Protein AF-A0A556UCN7-F1 (afdb_monomer_lite)

Radius of gyration: 18.29 Å; chains: 1; bounding box: 57×49×46 Å

pLDDT: mean 85.85, std 22.94, range [22.45, 98.81]

Sequence (289 aa):
MKKEFKFLAIFGIVASFAGFSGNINNGHLINIKTETVQAAVTSSITLPKSAGYTKSNILRENEGTISKANRNKLIKGSIAGMKENKFIDTDTSDNRSVDVLHLSHSDQVEISKYTLSLINSARRQMGKRDWTYSDNALKFANRVALEYTNNNKSCWDPDHYVAGIKRAAKASGLSTIGQVYEDESGLPITSEYNGHTRTMKVLKEQIYFNVKQMLFGGFYGSDNQMNDASRYVEWEHAGDLLGLRSKYDAKTKLFGVSFSSLKDDDSKISVHMIGVAKRYIKNYKKFNK

Foldseek 3Di:
DDDDDDDDDDAADDDDFFAAADFADDDDDDPDPQPPPRCRPAQEQDQPVVQLCALVLLLCVLVVNDDPVSVVSLLSRLLCRLQVRDHDDDDPQLQDKAQQQDGDPVLQQVLFVRLQRHLQNVLVVNVFDGAGADPLQQQLQVQLQVLQQVVQHAPRPSDRPFVSNLVSCVQLQFASPTPPWWDKDWQHCYPVQQARMDGSGSVSRSSSNSLSCQQRQVADDDPVCSVPSVRRHDHVSNCQSNVSSHPPGASYWHWGKGWHHHNVGRSGIMITTTTHRPVGRNDPVRSVD

Secondary structure (DSSP, 8-state):
-------------------------------SS---------------GGGT--HHHHHHHHTT---HHHHHHHHHHHHHHHHH-------GGGGSEEESSS--HHHHHHHHHHHHHHHHHHHHHTT-PPPEE-HHHHHHHHHHHHHHHHTT--TTSSS--HHHHHHHHHHTTB-TTSSSSEEEEE----SS-SSSEEEHHHHHHHHHHHHHHHHTT---S-GGGTT-GGG----HHHHHHHT-S-TT--S--EEEEEEE--SS-SS--EEEEEEE-GGGBS-HHHHT-

Structure (mmCIF, N/CA/C/O backbone):
data_AF-A0A556UCN7-F1
#
_entry.id   AF-A0A556UCN7-F1
#
loop_
_atom_site.group_PDB
_atom_site.id
_atom_site.type_symbol
_atom_site.label_atom_id
_atom_site.label_alt_id
_atom_site.label_comp_id
_atom_site.label_asym_id
_atom_site.label_entity_id
_atom_site.label_seq_id
_atom_site.pdbx_PDB_ins_code
_atom_site.Cartn_x
_atom_site.Cartn_y
_atom_site.Cartn_z
_atom_site.occupancy
_atom_site.B_iso_or_equiv
_atom_site.auth_seq_id
_atom_site.auth_comp_id
_atom_site.auth_asym_id
_atom_site.auth_atom_id
_atom_site.pdbx_PDB_model_num
ATOM 1 N N . MET A 1 1 ? -32.953 19.079 2.406 1.00 31.16 1 MET A N 1
ATOM 2 C CA . MET A 1 1 ? -32.235 17.867 1.939 1.00 31.16 1 MET A CA 1
ATOM 3 C C . MET A 1 1 ? -30.744 18.070 2.163 1.00 31.16 1 MET A C 1
ATOM 5 O O . MET A 1 1 ? -30.262 19.138 1.807 1.00 31.16 1 MET A O 1
ATOM 9 N N . LYS A 1 2 ? -30.019 17.105 2.743 1.00 25.94 2 LYS A N 1
ATOM 10 C CA . LYS A 1 2 ? -28.544 17.137 2.775 1.00 25.94 2 LYS A CA 1
ATOM 11 C C . LYS A 1 2 ? -28.006 16.441 1.522 1.00 25.94 2 LYS A C 1
ATOM 13 O O . LYS A 1 2 ? -28.494 15.367 1.186 1.00 25.94 2 LYS A O 1
ATOM 18 N N . LYS A 1 3 ? -27.034 17.050 0.840 1.00 24.47 3 LYS A N 1
ATOM 19 C CA . LYS A 1 3 ? -26.199 16.367 -0.157 1.00 24.47 3 LYS A CA 1
ATOM 20 C C . LYS A 1 3 ? -24.894 15.981 0.532 1.00 24.47 3 LYS A C 1
ATOM 22 O O . LYS A 1 3 ? -24.152 16.867 0.946 1.00 24.47 3 LYS A O 1
ATOM 27 N N . GLU A 1 4 ? -24.645 14.685 0.664 1.00 27.38 4 GLU A N 1
ATOM 28 C CA . GLU A 1 4 ? -23.363 14.158 1.134 1.00 27.38 4 GLU A CA 1
ATOM 29 C C . GLU A 1 4 ? -22.309 14.399 0.041 1.00 27.38 4 GLU A C 1
ATOM 31 O O . GLU A 1 4 ? -22.349 13.770 -1.017 1.00 27.38 4 GLU A O 1
ATOM 36 N N . PHE A 1 5 ? -21.388 15.338 0.265 1.00 23.41 5 PHE A N 1
ATOM 37 C CA . PHE A 1 5 ? -20.260 15.572 -0.637 1.00 23.41 5 PHE A CA 1
ATOM 38 C C . PHE A 1 5 ? -19.103 14.638 -0.271 1.00 23.41 5 PHE A C 1
ATOM 40 O O . PHE A 1 5 ? -18.346 14.915 0.659 1.00 23.41 5 PHE A O 1
ATOM 47 N N . LYS A 1 6 ? -18.928 13.558 -1.040 1.00 27.41 6 LYS A N 1
ATOM 48 C CA . LYS A 1 6 ? -17.642 12.852 -1.097 1.00 27.41 6 LYS A CA 1
ATOM 49 C C . LYS A 1 6 ? -16.617 13.757 -1.796 1.00 27.41 6 LYS A C 1
ATOM 51 O O . LYS A 1 6 ? -16.756 14.007 -2.990 1.00 27.41 6 LYS A O 1
ATOM 56 N N . PHE A 1 7 ? -15.604 14.228 -1.072 1.00 29.36 7 PHE A N 1
ATOM 57 C CA . PHE A 1 7 ? -14.373 14.772 -1.664 1.00 29.36 7 PHE A CA 1
ATOM 58 C C . PHE A 1 7 ? -13.394 13.602 -1.859 1.00 29.36 7 PHE A C 1
ATOM 60 O O . PHE A 1 7 ? -13.210 12.819 -0.933 1.00 29.36 7 PHE A O 1
ATOM 67 N N . LEU A 1 8 ? -12.921 13.302 -3.073 1.00 29.16 8 LEU A N 1
ATOM 68 C CA . LEU A 1 8 ? -11.896 14.025 -3.851 1.00 29.16 8 LEU A CA 1
ATOM 69 C C . LEU A 1 8 ? -10.557 14.152 -3.106 1.00 29.16 8 LEU A C 1
ATOM 71 O O . LEU A 1 8 ? -10.347 15.096 -2.347 1.00 29.16 8 LEU A O 1
ATOM 75 N N . ALA A 1 9 ? -9.635 13.237 -3.411 1.00 28.53 9 ALA A N 1
ATOM 76 C CA . ALA A 1 9 ? -8.207 13.412 -3.172 1.00 28.53 9 ALA A CA 1
ATOM 77 C C . ALA A 1 9 ? -7.580 14.233 -4.317 1.00 28.53 9 ALA A C 1
ATOM 79 O O . ALA A 1 9 ? -7.942 14.054 -5.479 1.00 28.53 9 ALA A O 1
ATOM 80 N N . ILE A 1 10 ? -6.645 15.136 -4.001 1.00 25.27 10 ILE A N 1
ATOM 81 C CA . ILE A 1 10 ? -5.937 15.984 -4.977 1.00 25.27 10 ILE A CA 1
ATOM 82 C C . ILE A 1 10 ? -4.426 15.985 -4.655 1.00 25.27 10 ILE A C 1
ATOM 84 O O . ILE A 1 10 ? -4.026 15.930 -3.494 1.00 25.27 10 ILE A O 1
ATOM 88 N N . PHE A 1 11 ? -3.607 15.993 -5.711 1.00 34.81 11 PHE A N 1
ATOM 89 C CA . PHE A 1 11 ? -2.142 15.840 -5.764 1.00 34.81 11 PHE A CA 1
ATOM 90 C C . PHE A 1 11 ? -1.312 16.845 -4.920 1.00 34.81 11 PHE A C 1
ATOM 92 O O . PHE A 1 11 ? -1.715 18.001 -4.798 1.00 34.81 11 PHE A O 1
ATOM 99 N N . GLY A 1 12 ? -0.070 16.479 -4.519 1.00 23.62 12 GLY A N 1
ATOM 100 C CA . GLY A 1 12 ? 1.029 17.475 -4.487 1.00 23.62 12 GLY A CA 1
ATOM 101 C C . GLY A 1 12 ? 2.324 17.288 -3.639 1.00 23.62 12 GLY A C 1
ATOM 102 O O . GLY A 1 12 ? 2.413 17.884 -2.575 1.00 23.62 12 GLY A O 1
ATOM 103 N N . ILE A 1 13 ? 3.368 16.655 -4.215 1.00 26.98 13 ILE A N 1
ATOM 104 C CA . ILE A 1 13 ? 4.778 17.159 -4.347 1.00 26.98 13 ILE A CA 1
ATOM 105 C C . ILE A 1 13 ? 5.793 17.194 -3.127 1.00 26.98 13 ILE A C 1
ATOM 107 O O . ILE A 1 13 ? 5.469 17.675 -2.048 1.00 26.98 13 ILE A O 1
ATOM 111 N N . VAL A 1 14 ? 7.079 16.818 -3.396 1.00 22.78 14 VAL A N 1
ATOM 112 C CA . VAL A 1 14 ? 8.400 16.884 -2.640 1.00 22.78 14 VAL A CA 1
ATOM 113 C C . VAL A 1 14 ? 8.913 15.609 -1.872 1.00 22.78 14 VAL A C 1
ATOM 115 O O . VAL A 1 14 ? 8.116 14.761 -1.488 1.00 22.78 14 VAL A O 1
ATOM 118 N N . ALA A 1 15 ? 10.252 15.452 -1.716 1.00 25.92 15 ALA A N 1
ATOM 119 C CA . ALA A 1 15 ? 11.057 14.358 -1.079 1.00 25.92 15 ALA A CA 1
ATOM 120 C C . ALA A 1 15 ? 11.604 14.728 0.349 1.00 25.92 15 ALA A C 1
ATOM 122 O O . ALA A 1 15 ? 11.116 15.719 0.892 1.00 25.92 15 ALA A O 1
ATOM 123 N N . SER A 1 16 ? 12.569 14.088 1.057 1.00 22.45 16 SER A N 1
ATOM 124 C CA . SER A 1 16 ? 13.531 12.939 0.914 1.00 22.45 16 SER A CA 1
ATOM 125 C C . SER A 1 16 ? 13.973 12.435 2.341 1.00 22.45 16 SER A C 1
ATOM 127 O O . SER A 1 16 ? 13.683 13.166 3.293 1.00 22.45 16 SER A O 1
ATOM 129 N N . PHE A 1 17 ? 14.682 11.332 2.714 1.00 24.98 17 PHE A N 1
ATOM 130 C CA . PHE A 1 17 ? 15.351 10.081 2.202 1.00 24.98 17 PHE A CA 1
ATOM 131 C C . PHE A 1 17 ? 15.374 9.045 3.402 1.00 24.98 17 PHE A C 1
ATOM 133 O O . PHE A 1 17 ? 15.057 9.466 4.514 1.00 24.98 17 PHE A O 1
ATOM 140 N N . ALA A 1 18 ? 15.784 7.748 3.445 1.00 28.00 18 ALA A N 1
ATOM 141 C CA . ALA A 1 18 ? 16.209 6.610 2.570 1.00 28.00 18 ALA A CA 1
ATOM 142 C C . ALA A 1 18 ? 16.175 5.241 3.438 1.00 28.00 18 ALA A C 1
ATOM 144 O O . ALA A 1 18 ? 15.702 5.348 4.556 1.00 28.00 18 ALA A O 1
ATOM 145 N N . GLY A 1 19 ? 16.567 3.977 3.076 1.00 30.44 19 GLY A N 1
ATOM 146 C CA . GLY A 1 19 ? 16.193 2.662 3.760 1.00 30.44 19 GLY A CA 1
ATOM 147 C C . GLY A 1 19 ? 17.170 1.601 4.434 1.00 30.44 19 GLY A C 1
ATOM 148 O O . GLY A 1 19 ? 18.305 1.383 4.020 1.00 30.44 19 GLY A O 1
ATOM 149 N N . PHE A 1 20 ? 16.658 0.904 5.481 1.00 30.66 20 PHE A N 1
ATOM 150 C CA . PHE A 1 20 ? 17.270 0.212 6.683 1.00 30.66 20 PHE A CA 1
ATOM 151 C C . PHE A 1 20 ? 17.989 -1.160 6.384 1.00 30.66 20 PHE A C 1
ATOM 153 O O . PHE A 1 20 ? 17.616 -1.794 5.399 1.00 30.66 20 PHE A O 1
ATOM 160 N N . SER A 1 21 ? 18.961 -1.676 7.198 1.00 33.66 21 SER A N 1
ATOM 161 C CA . SER A 1 21 ? 19.521 -3.071 7.045 1.00 33.66 21 SER A CA 1
ATOM 162 C C . SER A 1 21 ? 20.225 -3.769 8.269 1.00 33.66 21 SER A C 1
ATOM 164 O O . SER A 1 21 ? 20.624 -3.108 9.225 1.00 33.66 21 SER A O 1
ATOM 166 N N . GLY A 1 22 ? 20.354 -5.123 8.252 1.00 40.84 22 GLY A N 1
ATOM 167 C CA . GLY A 1 22 ? 20.683 -6.070 9.372 1.00 40.84 22 GLY A CA 1
ATOM 168 C C . GLY A 1 22 ? 20.268 -7.565 9.122 1.00 40.84 22 GLY A C 1
ATOM 169 O O . GLY A 1 22 ? 20.350 -7.981 7.975 1.00 40.84 22 GLY A O 1
ATOM 170 N N . ASN A 1 23 ? 19.872 -8.416 10.108 1.00 28.77 23 ASN A N 1
ATOM 171 C CA . ASN A 1 23 ? 19.451 -9.858 9.912 1.00 28.77 23 ASN A CA 1
ATOM 172 C C . ASN A 1 23 ? 18.699 -10.490 11.150 1.00 28.77 23 ASN A C 1
ATOM 174 O O . ASN A 1 23 ? 18.521 -9.746 12.108 1.00 28.77 23 ASN A O 1
ATOM 178 N N . ILE A 1 24 ? 18.171 -11.744 11.302 1.00 30.80 24 ILE A N 1
ATOM 179 C CA . ILE A 1 24 ? 18.234 -13.117 10.674 1.00 30.80 24 ILE A CA 1
ATOM 180 C C . ILE A 1 24 ? 16.849 -13.891 10.771 1.00 30.80 24 ILE A C 1
ATOM 182 O O . ILE A 1 24 ? 15.895 -13.306 11.279 1.00 30.80 24 ILE A O 1
ATOM 186 N N . ASN A 1 25 ? 16.693 -15.178 10.334 1.00 36.16 25 ASN A N 1
ATOM 187 C CA . ASN A 1 25 ? 15.461 -16.036 10.446 1.00 36.16 25 ASN A CA 1
ATOM 188 C C . ASN A 1 25 ? 15.669 -17.584 10.189 1.00 36.16 25 ASN A C 1
ATOM 190 O O . ASN A 1 25 ? 16.798 -18.035 9.979 1.00 36.16 25 ASN A O 1
ATOM 194 N N . ASN A 1 26 ? 14.588 -18.400 10.170 1.00 37.47 26 ASN A N 1
ATOM 195 C CA . ASN A 1 26 ? 14.453 -19.769 9.578 1.00 37.47 26 ASN A CA 1
ATOM 196 C C . ASN A 1 26 ? 12.947 -20.124 9.314 1.00 37.47 26 ASN A C 1
ATOM 198 O O . ASN A 1 26 ? 12.125 -19.216 9.405 1.00 37.47 26 ASN A O 1
ATOM 202 N N . GLY A 1 27 ? 12.420 -21.325 8.978 1.00 35.75 27 GLY A N 1
ATOM 203 C CA . GLY A 1 27 ? 12.865 -22.729 8.739 1.00 35.75 27 GLY A CA 1
ATOM 204 C C . GLY A 1 27 ? 11.654 -23.694 8.959 1.00 35.75 27 GLY A C 1
ATOM 205 O O . GLY A 1 27 ? 10.692 -23.272 9.596 1.00 35.75 27 GLY A O 1
ATOM 206 N N . HIS A 1 28 ? 11.524 -24.958 8.506 1.00 42.22 28 HIS A N 1
ATOM 207 C CA . HIS A 1 28 ? 12.250 -25.823 7.552 1.00 42.22 28 HIS A CA 1
ATOM 208 C C . HIS A 1 28 ? 11.220 -26.756 6.840 1.00 42.22 28 HIS A C 1
ATOM 210 O O . HIS A 1 28 ? 10.836 -27.783 7.396 1.00 42.22 28 HIS A O 1
ATOM 216 N N . LEU A 1 29 ? 10.698 -26.393 5.653 1.00 28.08 29 LEU A N 1
ATOM 217 C CA . LEU A 1 29 ? 9.650 -27.149 4.924 1.00 28.08 29 LEU A CA 1
ATOM 218 C C . LEU A 1 29 ? 9.660 -26.897 3.398 1.00 28.08 29 LEU A C 1
ATOM 220 O O . LEU A 1 29 ? 10.070 -25.829 2.963 1.00 28.08 29 LEU A O 1
ATOM 224 N N . ILE A 1 30 ? 9.137 -27.879 2.638 1.00 24.95 30 ILE A N 1
ATOM 225 C CA . ILE A 1 30 ? 8.693 -27.895 1.216 1.00 24.95 30 ILE A CA 1
ATOM 226 C C . ILE A 1 30 ? 9.270 -26.795 0.300 1.00 24.95 30 ILE A C 1
ATOM 228 O O . ILE A 1 30 ? 8.858 -25.640 0.374 1.00 24.95 30 ILE A O 1
ATOM 232 N N . ASN A 1 31 ? 10.092 -27.193 -0.680 1.00 33.44 31 ASN A N 1
ATOM 233 C CA . ASN A 1 31 ? 10.814 -26.301 -1.602 1.00 33.44 31 ASN A CA 1
ATOM 234 C C . ASN A 1 31 ? 9.948 -25.659 -2.717 1.00 33.44 31 ASN A C 1
ATOM 236 O O . ASN A 1 31 ? 10.240 -25.740 -3.909 1.00 33.44 31 ASN A O 1
ATOM 240 N N . ILE A 1 32 ? 8.876 -24.977 -2.316 1.00 32.50 32 ILE A N 1
ATOM 241 C CA . ILE A 1 32 ? 8.461 -23.739 -2.981 1.00 32.50 32 ILE A CA 1
ATOM 242 C C . ILE A 1 32 ? 9.614 -22.743 -2.764 1.00 32.50 32 ILE A C 1
ATOM 244 O O . ILE A 1 32 ? 10.163 -22.703 -1.664 1.00 32.50 32 ILE A O 1
ATOM 248 N N . LYS A 1 33 ? 9.933 -21.864 -3.728 1.00 32.91 33 LYS A N 1
ATOM 249 C CA . LYS A 1 33 ? 10.810 -20.693 -3.481 1.00 32.91 33 LYS A CA 1
ATOM 250 C C . LYS A 1 33 ? 10.134 -19.615 -2.605 1.00 32.91 33 LYS A C 1
ATOM 252 O O . LYS A 1 33 ? 10.172 -18.422 -2.890 1.00 32.91 33 LYS A O 1
ATOM 257 N N . THR A 1 34 ? 9.504 -20.035 -1.511 1.00 37.88 34 THR A N 1
ATOM 258 C CA . THR A 1 34 ? 9.217 -19.194 -0.350 1.00 37.88 34 THR A CA 1
ATOM 259 C C . THR A 1 34 ? 10.511 -19.002 0.423 1.00 37.88 34 THR A C 1
ATOM 261 O O . THR A 1 34 ? 10.751 -19.651 1.437 1.00 37.88 34 THR A O 1
ATOM 264 N N . GLU A 1 35 ? 11.344 -18.092 -0.072 1.00 32.38 35 GLU A N 1
ATOM 265 C CA . GLU A 1 35 ? 12.426 -17.516 0.716 1.00 32.38 35 GLU A CA 1
ATOM 266 C C . GLU A 1 35 ? 11.813 -16.876 1.969 1.00 32.38 35 GLU A C 1
ATOM 268 O O . GLU A 1 35 ? 11.178 -15.819 1.904 1.00 32.38 35 GLU A O 1
ATOM 273 N N . THR A 1 36 ? 11.990 -17.516 3.126 1.00 32.84 36 THR A N 1
ATOM 274 C CA . THR A 1 36 ? 11.879 -16.842 4.421 1.00 32.84 36 THR A CA 1
ATOM 275 C C . THR A 1 36 ? 12.973 -15.788 4.456 1.00 32.84 36 THR A C 1
ATOM 277 O O . THR A 1 36 ? 14.108 -16.110 4.793 1.00 32.84 36 THR A O 1
ATOM 280 N N . VAL A 1 37 ? 12.640 -14.565 4.025 1.00 36.56 37 VAL A N 1
ATOM 281 C CA . VAL A 1 37 ? 13.604 -13.483 3.782 1.00 36.56 37 VAL A CA 1
ATOM 282 C C . VAL A 1 37 ? 14.513 -13.327 4.998 1.00 36.56 37 VAL A C 1
ATOM 284 O O . VAL A 1 37 ? 14.066 -12.943 6.080 1.00 36.56 37 VAL A O 1
ATOM 287 N N . GLN A 1 38 ? 15.780 -13.687 4.801 1.00 31.69 38 GLN A N 1
ATOM 288 C CA . GLN A 1 38 ? 16.836 -13.675 5.804 1.00 31.69 38 GLN A CA 1
ATOM 289 C C . GLN A 1 38 ? 17.143 -12.192 6.076 1.00 31.69 38 GLN A C 1
ATOM 291 O O . GLN A 1 38 ? 17.642 -11.483 5.204 1.00 31.69 38 GLN A O 1
ATOM 296 N N . ALA A 1 39 ? 16.646 -11.685 7.205 1.00 34.44 39 ALA A N 1
ATOM 297 C CA . ALA A 1 39 ? 15.959 -10.391 7.224 1.00 34.44 39 ALA A CA 1
ATOM 298 C C . ALA A 1 39 ? 16.867 -9.143 7.246 1.00 34.44 39 ALA A C 1
ATOM 300 O O . ALA A 1 39 ? 16.961 -8.499 8.288 1.00 34.44 39 ALA A O 1
ATOM 301 N N . ALA A 1 40 ? 17.476 -8.795 6.101 1.00 36.84 40 ALA A N 1
ATOM 302 C CA . ALA A 1 40 ? 18.119 -7.504 5.795 1.00 36.84 40 ALA A CA 1
ATOM 303 C C . ALA A 1 40 ? 17.305 -6.341 6.387 1.00 36.84 40 ALA A C 1
ATOM 305 O O . ALA A 1 40 ? 16.287 -5.990 5.798 1.00 36.84 40 ALA A O 1
ATOM 306 N N . VAL A 1 41 ? 17.670 -5.879 7.601 1.00 47.16 41 VAL A N 1
ATOM 307 C CA . VAL A 1 41 ? 16.716 -5.334 8.590 1.00 47.16 41 VAL A CA 1
ATOM 308 C C . VAL A 1 41 ? 15.828 -4.295 7.954 1.00 47.16 41 VAL A C 1
ATOM 310 O O . VAL A 1 41 ? 16.236 -3.210 7.571 1.00 47.16 41 VAL A O 1
ATOM 313 N N . THR A 1 42 ? 14.599 -4.721 7.737 1.00 54.84 42 THR A N 1
ATOM 314 C CA . THR A 1 42 ? 13.723 -4.082 6.782 1.00 54.84 42 THR A CA 1
ATOM 315 C C . THR A 1 42 ? 13.045 -2.901 7.440 1.00 54.84 42 THR A C 1
ATOM 317 O O . THR A 1 42 ? 12.592 -3.028 8.584 1.00 54.84 42 THR A O 1
ATOM 320 N N . SER A 1 43 ? 13.012 -1.746 6.758 1.00 71.06 43 SER A N 1
ATOM 321 C CA . SER A 1 43 ? 12.428 -0.519 7.314 1.00 71.06 43 SER A CA 1
ATOM 322 C C . SER A 1 43 ? 11.094 -0.847 7.966 1.00 71.06 43 SER A C 1
ATOM 324 O O . SER A 1 43 ? 10.243 -1.502 7.366 1.00 71.06 43 SER A O 1
ATOM 326 N N . SER A 1 44 ? 10.945 -0.457 9.228 1.00 89.62 44 SER A N 1
ATOM 327 C CA . SER A 1 44 ? 9.781 -0.827 10.024 1.00 89.62 44 SER A CA 1
ATOM 328 C C . SER A 1 44 ? 8.887 0.381 10.274 1.00 89.62 44 SER A C 1
ATOM 330 O O . SER A 1 44 ? 9.323 1.532 10.199 1.00 89.62 44 SER A O 1
ATOM 332 N N . ILE A 1 45 ? 7.611 0.103 10.538 1.00 95.62 45 ILE A N 1
ATOM 333 C CA . ILE A 1 45 ? 6.634 1.104 10.958 1.00 95.62 45 ILE A CA 1
ATOM 334 C C . ILE A 1 45 ? 6.201 0.761 12.380 1.00 95.62 45 ILE A C 1
ATOM 336 O O . ILE A 1 45 ? 5.531 -0.244 12.622 1.00 95.62 45 ILE A O 1
ATOM 340 N N . THR A 1 46 ? 6.587 1.606 13.329 1.00 96.19 46 THR A N 1
ATOM 341 C CA . THR A 1 46 ? 6.154 1.556 14.726 1.00 96.19 46 THR A CA 1
ATOM 342 C C . THR A 1 46 ? 4.750 2.140 14.848 1.00 96.19 46 THR A C 1
ATOM 344 O O . THR A 1 46 ? 4.459 3.223 14.342 1.00 96.19 46 THR A O 1
ATOM 347 N N . LEU A 1 47 ? 3.859 1.417 15.526 1.00 97.62 47 LEU A N 1
ATOM 348 C CA . LEU A 1 47 ? 2.469 1.818 15.724 1.00 97.62 47 LEU A CA 1
ATOM 349 C C . LEU A 1 47 ? 2.303 2.480 17.106 1.00 97.62 47 LEU A C 1
ATOM 351 O O . LEU A 1 47 ? 2.453 1.789 18.121 1.00 97.62 47 LEU A O 1
ATOM 355 N N . PRO A 1 48 ? 1.954 3.780 17.187 1.00 96.88 48 PRO A N 1
ATOM 356 C CA . PRO A 1 48 ? 1.964 4.555 18.432 1.00 96.88 48 PRO A CA 1
ATOM 357 C C . PRO A 1 48 ? 0.700 4.298 19.269 1.00 96.88 48 PRO A C 1
ATOM 359 O O . PRO A 1 48 ? -0.202 5.128 19.426 1.00 96.88 48 PRO A O 1
ATOM 362 N N . LYS A 1 49 ? 0.631 3.086 19.825 1.00 94.75 49 LYS A N 1
ATOM 363 C CA . LYS A 1 49 ? -0.479 2.588 20.654 1.00 94.75 49 LYS A CA 1
ATOM 364 C C . LYS A 1 49 ? -0.765 3.496 21.851 1.00 94.75 49 LYS A C 1
ATOM 366 O O . LYS A 1 49 ? -1.929 3.737 22.159 1.00 94.75 49 LYS A O 1
ATOM 371 N N . SER A 1 50 ? 0.287 4.017 22.482 1.00 93.31 50 SER A N 1
ATOM 372 C CA . SER A 1 50 ? 0.246 4.959 23.610 1.00 93.31 50 SER A CA 1
ATOM 373 C C . SER A 1 50 ? -0.439 6.285 23.261 1.00 93.31 50 SER A C 1
ATOM 375 O O . SER A 1 50 ? -1.184 6.821 24.077 1.00 93.31 50 SER A O 1
ATOM 377 N N . ALA A 1 51 ? -0.256 6.787 22.036 1.00 93.69 51 ALA A N 1
ATOM 378 C CA . ALA A 1 51 ? -0.914 8.000 21.548 1.00 93.69 51 ALA A CA 1
ATOM 379 C C . ALA A 1 51 ? -2.392 7.782 21.159 1.00 93.69 51 ALA A C 1
ATOM 381 O O . ALA A 1 51 ? -3.123 8.757 20.979 1.00 93.69 51 ALA A O 1
ATOM 382 N N . GLY A 1 52 ? -2.841 6.522 21.069 1.00 93.88 52 GLY A N 1
ATOM 383 C CA . GLY A 1 52 ? -4.224 6.140 20.773 1.00 93.88 52 GLY A CA 1
ATOM 384 C C . GLY A 1 52 ? -4.418 5.284 19.516 1.00 93.88 52 GLY A C 1
ATOM 385 O O . GLY A 1 52 ? -5.547 4.858 19.248 1.00 93.88 52 GLY A O 1
ATOM 386 N N . TYR A 1 53 ? -3.348 4.973 18.774 1.00 98.06 53 TYR A N 1
ATOM 387 C CA . TYR A 1 53 ? -3.404 4.125 17.578 1.00 98.06 53 TYR A CA 1
ATOM 388 C C . TYR A 1 53 ? -3.525 2.636 17.963 1.00 98.06 53 TYR A C 1
ATOM 390 O O . TYR A 1 53 ? -2.550 1.883 18.003 1.00 98.06 53 TYR A O 1
ATOM 398 N N . THR A 1 54 ? -4.734 2.208 18.338 1.00 97.69 54 THR A N 1
ATOM 399 C CA . THR A 1 54 ? -4.991 0.860 18.875 1.00 97.69 54 THR A CA 1
ATOM 400 C C . THR A 1 54 ? -5.832 -0.005 17.940 1.00 97.69 54 THR A C 1
ATOM 402 O O . THR A 1 54 ? -6.725 0.479 17.246 1.00 97.69 54 THR A O 1
ATOM 405 N N . LYS A 1 55 ? -5.615 -1.323 18.022 1.00 96.56 55 LYS A N 1
ATOM 406 C CA . LYS A 1 55 ? -6.392 -2.373 17.339 1.00 96.56 55 LYS A CA 1
ATOM 407 C C . LYS A 1 55 ? -7.911 -2.198 17.460 1.00 96.56 55 LYS A C 1
ATOM 409 O O . LYS A 1 55 ? -8.631 -2.458 16.505 1.00 96.56 55 LYS A O 1
ATOM 414 N N . SER A 1 56 ? -8.377 -1.777 18.640 1.00 96.38 56 SER A N 1
ATOM 415 C CA . SER A 1 56 ? -9.798 -1.548 18.937 1.00 96.38 56 SER A CA 1
ATOM 416 C C . SER A 1 56 ? -10.330 -0.308 18.219 1.00 96.38 56 SER A C 1
ATOM 418 O O . SER A 1 56 ? -11.414 -0.354 17.653 1.00 96.38 56 SER A O 1
ATOM 420 N N . ASN A 1 57 ? -9.557 0.783 18.192 1.00 97.62 57 ASN A N 1
ATOM 421 C CA . ASN A 1 57 ? -9.975 2.021 17.536 1.00 97.62 57 ASN A CA 1
ATOM 422 C C . ASN A 1 57 ? -10.027 1.858 16.011 1.00 97.62 57 ASN A C 1
ATOM 424 O O . ASN A 1 57 ? -11.036 2.213 15.420 1.00 97.62 57 ASN A O 1
ATOM 428 N N . ILE A 1 58 ? -9.004 1.253 15.393 1.00 97.44 58 ILE A N 1
ATOM 429 C CA . ILE A 1 58 ? -8.963 1.023 13.935 1.00 97.44 58 ILE A CA 1
ATOM 430 C C . ILE A 1 58 ? -10.148 0.154 13.496 1.00 97.44 58 ILE A C 1
ATOM 432 O O . ILE A 1 58 ? -10.875 0.526 12.580 1.00 97.44 58 ILE A O 1
ATOM 436 N N . LEU A 1 59 ? -10.390 -0.963 14.197 1.00 96.50 59 LEU A N 1
ATOM 437 C CA . LEU A 1 59 ? -11.515 -1.852 13.898 1.00 96.50 59 LEU A CA 1
ATOM 438 C C . LEU A 1 59 ? -12.867 -1.147 14.071 1.00 96.50 59 LEU A C 1
ATOM 440 O O . LEU A 1 59 ? -13.759 -1.344 13.261 1.00 96.50 59 LEU A O 1
ATOM 444 N N . ARG A 1 60 ? -13.021 -0.298 15.094 1.00 96.50 60 ARG A N 1
ATOM 445 C CA . ARG A 1 60 ? -14.265 0.451 15.324 1.00 96.50 60 ARG A CA 1
ATOM 446 C C . ARG A 1 60 ? -14.493 1.582 14.327 1.00 96.50 60 ARG A C 1
ATOM 448 O O . ARG A 1 60 ? -15.648 1.874 14.050 1.00 96.50 60 ARG A O 1
ATOM 455 N N . GLU A 1 61 ? -13.441 2.221 13.819 1.00 97.06 61 GLU A N 1
ATOM 456 C CA . GLU A 1 61 ? -13.546 3.192 12.719 1.00 97.06 61 GLU A CA 1
ATOM 457 C C . GLU A 1 61 ? -14.076 2.474 11.467 1.00 97.06 61 GLU A C 1
ATOM 459 O O . GLU A 1 61 ? -15.107 2.860 10.928 1.00 97.06 61 GLU A O 1
ATOM 464 N N . ASN A 1 62 ? -13.448 1.350 11.103 1.00 95.75 62 ASN A N 1
ATOM 465 C CA . ASN A 1 62 ? -13.817 0.521 9.952 1.00 95.75 62 ASN A CA 1
ATOM 466 C C . ASN A 1 62 ? -15.220 -0.107 10.062 1.00 95.75 62 ASN A C 1
ATOM 468 O O . ASN A 1 62 ? -15.968 -0.138 9.092 1.00 95.75 62 ASN A O 1
ATOM 472 N N . GLU A 1 63 ? -15.601 -0.601 11.243 1.00 94.81 63 GLU A N 1
ATOM 473 C CA . GLU A 1 63 ? -16.937 -1.159 11.493 1.00 94.81 63 GLU A CA 1
ATOM 474 C C . GLU A 1 63 ? -17.998 -0.058 11.746 1.00 94.81 63 GLU A C 1
ATOM 476 O O . GLU A 1 63 ? -19.146 -0.382 12.041 1.00 94.81 63 GLU A O 1
ATOM 481 N N . GLY A 1 64 ? -17.648 1.236 11.666 1.00 95.62 64 GLY A N 1
ATOM 482 C CA . GLY A 1 64 ? -18.575 2.364 11.861 1.00 95.62 64 GLY A CA 1
ATOM 483 C C . GLY A 1 64 ? -19.091 2.547 13.299 1.00 95.62 64 GLY A C 1
ATOM 484 O O . GLY A 1 64 ? -20.088 3.228 13.523 1.00 95.62 64 GLY A O 1
ATOM 485 N N . THR A 1 65 ? -18.432 1.937 14.292 1.00 96.25 65 THR A N 1
ATOM 486 C CA . THR A 1 65 ? -18.857 1.873 15.709 1.00 96.25 65 THR A CA 1
ATOM 487 C C . THR A 1 65 ? -17.945 2.643 16.675 1.00 96.25 65 THR A C 1
ATOM 489 O O . THR A 1 65 ? -17.952 2.407 17.892 1.00 96.25 65 THR A O 1
ATOM 492 N N . ILE A 1 66 ? -17.112 3.552 16.164 1.00 97.44 66 ILE A N 1
ATOM 493 C CA . ILE A 1 66 ? -16.217 4.373 16.985 1.00 97.44 66 ILE A CA 1
ATOM 494 C C . ILE A 1 66 ? -16.963 5.540 17.648 1.00 97.44 66 ILE A C 1
ATOM 496 O O . ILE A 1 66 ? -17.850 6.160 17.069 1.00 97.44 66 ILE A O 1
ATOM 500 N N . SER A 1 67 ? -16.574 5.888 18.876 1.00 98.00 67 SER A N 1
ATOM 501 C CA . SER A 1 67 ? -17.029 7.125 19.515 1.00 98.00 67 SER A CA 1
ATOM 502 C C . SER A 1 67 ? -16.128 8.297 19.122 1.00 98.00 67 SER A C 1
ATOM 504 O O . SER A 1 67 ? -14.917 8.124 18.975 1.00 98.00 67 SER A O 1
ATOM 506 N N . LYS A 1 68 ? -16.676 9.519 19.046 1.00 97.75 68 LYS A N 1
ATOM 507 C CA . LYS A 1 68 ? -15.909 10.752 18.757 1.00 97.75 68 LYS A CA 1
ATOM 508 C C . LYS A 1 68 ? -14.645 10.884 19.625 1.00 97.75 68 LYS A C 1
ATOM 510 O O . LYS A 1 68 ? -13.578 11.224 19.126 1.00 97.75 68 LYS A O 1
ATOM 515 N N . ALA A 1 69 ? -14.735 10.532 20.909 1.00 97.81 69 ALA A N 1
ATOM 516 C CA . ALA A 1 69 ? -13.598 10.546 21.831 1.00 97.81 69 ALA A CA 1
ATOM 517 C C . ALA A 1 69 ? -12.498 9.523 21.476 1.00 97.81 69 ALA A C 1
ATOM 519 O O . ALA A 1 69 ? -11.318 9.796 21.692 1.00 97.81 69 ALA A O 1
ATOM 520 N N . ASN A 1 70 ? -12.852 8.358 20.924 1.00 98.25 70 ASN A N 1
ATOM 521 C CA . ASN A 1 70 ? -11.879 7.366 20.464 1.00 98.25 70 ASN A CA 1
ATOM 522 C C . ASN A 1 70 ? -11.364 7.664 19.046 1.00 98.25 70 ASN A C 1
ATOM 524 O O . ASN A 1 70 ? -10.188 7.409 18.794 1.00 98.25 70 ASN A O 1
ATOM 528 N N . ARG A 1 71 ? -12.159 8.300 18.172 1.00 97.81 71 ARG A N 1
ATOM 529 C CA . ARG A 1 71 ? -11.677 8.836 16.886 1.00 97.81 71 ARG A CA 1
ATOM 530 C C . ARG A 1 71 ? -10.618 9.916 17.095 1.00 97.81 71 ARG A C 1
ATOM 532 O O . ARG A 1 71 ? -9.554 9.845 16.498 1.00 97.81 71 ARG A O 1
ATOM 539 N N . ASN A 1 72 ? -10.824 10.835 18.040 1.00 98.00 72 ASN A N 1
ATOM 540 C CA . ASN A 1 72 ? -9.808 11.833 18.398 1.00 98.00 72 ASN A CA 1
ATOM 541 C C . ASN A 1 72 ? -8.491 11.188 18.892 1.00 98.00 72 ASN A C 1
ATOM 543 O O . ASN A 1 72 ? -7.411 11.696 18.594 1.00 98.00 72 ASN A O 1
ATOM 547 N N . LYS A 1 73 ? -8.555 10.049 19.600 1.00 98.25 73 LYS A N 1
ATOM 548 C CA . LYS A 1 73 ? -7.365 9.258 19.979 1.00 98.25 73 LYS A CA 1
ATOM 549 C C . LYS A 1 73 ? -6.725 8.558 18.774 1.00 98.25 73 LYS A C 1
ATOM 551 O O . LYS A 1 73 ? -5.503 8.495 18.697 1.00 98.25 73 LYS A O 1
ATOM 556 N N . LEU A 1 74 ? -7.523 8.051 17.832 1.00 98.50 74 LEU A N 1
ATOM 557 C CA . LEU A 1 74 ? -7.026 7.445 16.592 1.00 98.50 74 LEU A CA 1
ATOM 558 C C . LEU A 1 74 ? -6.326 8.482 15.698 1.00 98.50 74 LEU A C 1
ATOM 560 O O . LEU A 1 74 ? -5.249 8.196 15.18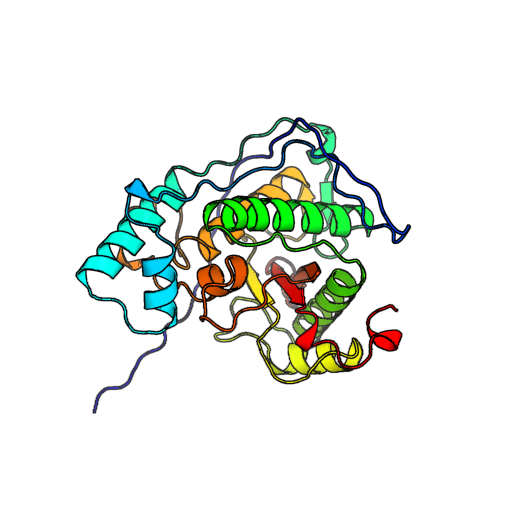0 1.00 98.50 74 LEU A O 1
ATOM 564 N N . ILE A 1 75 ? -6.868 9.701 15.603 1.00 98.50 75 ILE A N 1
ATOM 565 C CA . ILE A 1 75 ? -6.238 10.846 14.927 1.00 98.50 75 ILE A CA 1
ATOM 566 C C . ILE A 1 75 ? -4.937 11.235 15.635 1.00 98.50 75 ILE A C 1
ATOM 568 O O . ILE A 1 75 ? -3.899 11.276 14.986 1.00 98.50 75 ILE A O 1
ATOM 572 N N . LYS A 1 76 ? -4.939 11.440 16.964 1.00 98.25 76 LYS A N 1
ATOM 573 C CA . LYS A 1 76 ? -3.706 11.749 17.721 1.00 98.25 76 LYS A CA 1
ATOM 574 C C . LYS A 1 76 ? -2.625 10.680 17.516 1.00 98.25 76 LYS A C 1
ATOM 576 O O . LYS A 1 76 ? -1.457 11.012 17.334 1.00 98.25 76 LYS A O 1
ATOM 581 N N . GLY A 1 77 ? -3.021 9.408 17.509 1.00 98.38 77 GLY A N 1
ATOM 582 C CA . GLY A 1 77 ? -2.145 8.292 17.175 1.00 98.38 77 GLY A CA 1
ATOM 583 C C . GLY A 1 77 ? -1.652 8.313 15.724 1.00 98.38 77 GLY A C 1
ATOM 584 O O . GLY A 1 77 ? -0.492 8.021 15.477 1.00 98.38 77 GLY A O 1
ATOM 585 N N . SER A 1 78 ? -2.484 8.706 14.764 1.00 98.44 78 SER A N 1
ATOM 586 C CA . SER A 1 78 ? -2.086 8.808 13.353 1.00 98.44 78 SER A CA 1
ATOM 587 C C . SER A 1 78 ? -1.113 9.975 13.117 1.00 98.44 78 SER A C 1
ATOM 589 O O . SER A 1 78 ? -0.106 9.795 12.440 1.00 98.44 78 SER A O 1
ATOM 591 N N . ILE A 1 79 ? -1.320 11.117 13.785 1.00 98.12 79 ILE A N 1
ATOM 592 C CA . ILE A 1 79 ? -0.384 12.257 13.818 1.00 98.12 79 ILE A CA 1
ATOM 593 C C . ILE A 1 79 ? 0.980 11.837 14.382 1.00 98.12 79 ILE A C 1
ATOM 595 O O . ILE A 1 79 ? 2.016 12.140 13.791 1.00 98.12 79 ILE A O 1
ATOM 599 N N . ALA A 1 80 ? 0.992 11.114 15.507 1.00 97.88 80 ALA A N 1
ATOM 600 C CA . ALA A 1 80 ? 2.215 10.529 16.056 1.00 97.88 80 ALA A CA 1
ATOM 601 C C . ALA A 1 80 ? 2.880 9.585 15.036 1.00 97.88 80 ALA A C 1
ATOM 603 O O . ALA A 1 80 ? 4.064 9.724 14.743 1.00 97.88 80 ALA A O 1
ATOM 604 N N . GLY A 1 81 ? 2.100 8.705 14.402 1.00 97.19 81 GLY A N 1
ATOM 605 C CA . GLY A 1 81 ? 2.584 7.718 13.437 1.00 97.19 81 GLY A CA 1
ATOM 606 C C . GLY A 1 81 ? 3.226 8.338 12.197 1.00 97.19 81 GLY A C 1
ATOM 607 O O . GLY A 1 81 ? 4.296 7.892 11.782 1.00 97.19 81 GLY A O 1
ATOM 608 N N . MET A 1 82 ? 2.640 9.403 11.642 1.00 96.38 82 MET A N 1
ATOM 609 C CA . MET A 1 82 ? 3.224 10.132 10.512 1.00 96.38 82 MET A CA 1
ATOM 610 C C . MET A 1 82 ? 4.542 10.833 10.875 1.00 96.38 82 MET A C 1
ATOM 612 O O . MET A 1 82 ? 5.442 10.893 10.035 1.00 96.38 82 MET A O 1
ATOM 616 N N . LYS A 1 83 ? 4.685 11.317 12.115 1.00 94.31 83 LYS A N 1
ATOM 617 C CA . LYS A 1 83 ? 5.85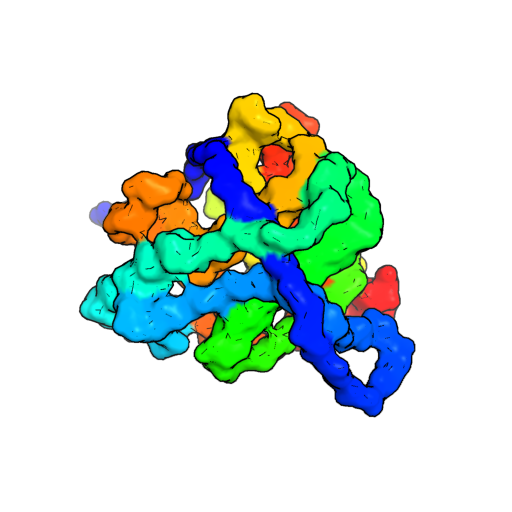1 12.095 12.570 1.00 94.31 83 LYS A CA 1
ATOM 618 C C . LYS A 1 83 ? 7.009 11.230 13.079 1.00 94.31 83 LYS A C 1
ATOM 620 O O . LYS A 1 83 ? 8.158 11.519 12.757 1.00 94.31 83 LYS A O 1
ATOM 625 N N . GLU A 1 84 ? 6.711 10.193 13.860 1.00 93.44 84 GLU A N 1
ATOM 626 C CA . GLU A 1 84 ? 7.692 9.327 14.535 1.00 93.44 84 GLU A CA 1
ATOM 627 C C . GLU A 1 84 ? 8.336 8.309 13.581 1.00 93.44 84 GLU A C 1
ATOM 629 O O . GLU A 1 84 ? 9.502 7.959 13.743 1.00 93.44 84 GLU A O 1
ATOM 634 N N . ASN A 1 85 ? 7.606 7.851 12.559 1.00 93.94 85 ASN A N 1
ATOM 635 C CA . ASN A 1 85 ? 8.133 6.903 11.579 1.00 93.94 85 ASN A CA 1
ATOM 636 C C . ASN A 1 85 ? 8.964 7.625 10.514 1.00 93.94 85 ASN A C 1
ATOM 638 O O . ASN A 1 85 ? 8.420 8.352 9.675 1.00 93.94 85 ASN A O 1
ATOM 642 N N . LYS A 1 86 ? 10.279 7.405 10.534 1.00 91.19 86 LYS A N 1
ATOM 643 C CA . LYS A 1 86 ? 11.240 7.958 9.574 1.00 91.19 86 LYS A CA 1
ATOM 644 C C . LYS A 1 86 ? 11.944 6.840 8.808 1.00 91.19 86 LYS A C 1
ATOM 646 O O . LYS A 1 86 ? 12.213 5.768 9.345 1.00 91.19 86 LYS A O 1
ATOM 651 N N . PHE A 1 87 ? 12.222 7.120 7.542 1.00 90.94 87 PHE A N 1
ATOM 652 C CA . PHE A 1 87 ? 13.045 6.281 6.685 1.00 90.94 87 PHE A CA 1
ATOM 653 C C . PHE A 1 87 ? 14.524 6.548 7.073 1.00 90.94 87 PHE A C 1
ATOM 655 O O . PHE A 1 87 ? 14.875 7.681 7.398 1.00 90.94 87 PHE A O 1
ATOM 662 N N . ILE A 1 88 ? 15.356 5.505 7.182 1.00 85.88 88 ILE A N 1
ATOM 663 C CA . ILE A 1 88 ? 16.780 5.565 7.580 1.00 85.88 88 ILE A CA 1
ATOM 664 C C . ILE A 1 88 ? 17.587 4.606 6.690 1.00 85.88 88 ILE A C 1
ATOM 666 O O . ILE A 1 88 ? 17.234 3.429 6.689 1.00 85.88 88 ILE A O 1
ATOM 670 N N . ASP A 1 89 ? 18.655 5.044 5.995 1.00 85.50 89 ASP A N 1
ATOM 671 C CA . ASP A 1 89 ? 19.381 4.196 5.020 1.00 85.50 89 ASP A CA 1
ATOM 672 C C . ASP A 1 89 ? 20.729 3.616 5.440 1.00 85.50 89 ASP A C 1
ATOM 674 O O . ASP A 1 89 ? 21.533 4.312 6.060 1.00 85.50 89 ASP A O 1
ATOM 678 N N . THR A 1 90 ? 21.003 2.378 5.008 1.00 85.56 90 THR A N 1
ATOM 679 C CA . THR A 1 90 ? 22.349 1.779 5.024 1.00 85.56 90 THR A CA 1
ATOM 680 C C . THR A 1 90 ? 22.749 0.975 3.769 1.00 85.56 90 THR A C 1
ATOM 682 O O . THR A 1 90 ? 23.904 0.553 3.694 1.00 85.56 90 THR A O 1
ATOM 685 N N . ASP A 1 91 ? 21.878 0.777 2.771 1.00 88.19 91 ASP A N 1
ATOM 686 C CA . ASP A 1 91 ? 22.210 0.061 1.528 1.00 88.19 91 ASP A CA 1
ATOM 687 C C . ASP A 1 91 ? 22.667 1.026 0.414 1.00 88.19 91 ASP A C 1
ATOM 689 O O . ASP A 1 91 ? 21.923 1.850 -0.133 1.00 88.19 91 ASP A O 1
ATOM 693 N N . THR A 1 92 ? 23.942 0.923 0.040 1.00 89.94 92 THR A N 1
ATOM 694 C CA . THR A 1 92 ? 24.539 1.756 -1.012 1.00 89.94 92 THR A CA 1
ATOM 695 C C . THR A 1 92 ? 24.212 1.276 -2.428 1.00 89.94 92 THR A C 1
ATOM 697 O O . THR A 1 92 ? 24.363 2.061 -3.368 1.00 89.94 92 THR A O 1
ATOM 700 N N . SER A 1 93 ? 23.712 0.048 -2.606 1.00 92.06 93 SER A N 1
ATOM 701 C CA . SER A 1 93 ? 23.277 -0.485 -3.907 1.00 92.06 93 SER A CA 1
ATOM 702 C C . SER A 1 93 ? 21.921 0.073 -4.360 1.00 92.06 93 SER A C 1
ATOM 704 O O . SER A 1 93 ? 21.604 0.073 -5.552 1.00 92.06 93 SER A O 1
ATOM 706 N N . ASP A 1 94 ? 21.144 0.645 -3.437 1.00 94.38 94 ASP A N 1
ATOM 707 C CA . ASP A 1 94 ? 19.891 1.344 -3.741 1.00 94.38 94 ASP A CA 1
ATOM 708 C C . ASP A 1 94 ? 20.086 2.697 -4.435 1.00 94.38 94 ASP A C 1
ATOM 710 O O . ASP A 1 94 ? 19.137 3.239 -5.002 1.00 94.38 94 ASP A O 1
ATOM 714 N N . ASN A 1 95 ? 21.318 3.217 -4.472 1.00 95.00 95 ASN A N 1
ATOM 715 C CA . ASN A 1 95 ? 21.670 4.387 -5.283 1.00 95.00 95 ASN A CA 1
ATOM 716 C C . ASN A 1 95 ? 21.562 4.123 -6.801 1.00 95.00 95 ASN A C 1
ATOM 718 O O . ASN A 1 95 ? 21.650 5.068 -7.584 1.00 95.00 95 ASN A O 1
ATOM 722 N N . ARG A 1 96 ? 21.375 2.866 -7.237 1.00 97.00 96 ARG A N 1
ATOM 723 C CA . ARG A 1 96 ? 21.135 2.526 -8.648 1.00 97.00 96 ARG A CA 1
ATOM 724 C C . ARG A 1 96 ? 19.856 3.189 -9.168 1.00 97.00 96 ARG A C 1
ATOM 726 O O . ARG A 1 96 ? 18.839 3.219 -8.473 1.00 97.00 96 ARG A O 1
ATOM 733 N N . SER A 1 97 ? 19.906 3.688 -10.401 1.00 97.19 97 SER A N 1
ATOM 734 C CA . SER A 1 97 ? 18.732 4.215 -11.103 1.00 97.19 97 SER A CA 1
ATOM 735 C C . SER A 1 97 ? 17.831 3.076 -11.585 1.00 97.19 97 SER A C 1
ATOM 737 O O . SER A 1 97 ? 18.331 2.050 -12.045 1.00 97.19 97 SER A O 1
ATOM 739 N N . VAL A 1 98 ? 16.516 3.266 -11.495 1.00 97.69 98 VAL A N 1
ATOM 740 C CA . VAL A 1 98 ? 15.485 2.352 -11.987 1.00 97.69 98 VAL A CA 1
ATOM 741 C C . VAL A 1 98 ? 14.388 3.126 -12.723 1.00 97.69 98 VAL A C 1
ATOM 743 O O . VAL A 1 98 ? 14.004 4.231 -12.335 1.00 97.69 98 VAL A O 1
ATOM 746 N N . ASP A 1 99 ? 13.864 2.524 -13.785 1.00 97.56 99 ASP A N 1
ATOM 747 C CA . ASP A 1 99 ? 12.635 2.963 -14.443 1.00 97.56 99 ASP A CA 1
ATOM 748 C C . ASP A 1 99 ? 11.444 2.310 -13.729 1.00 97.56 99 ASP A C 1
ATOM 750 O O . ASP A 1 99 ? 11.320 1.086 -13.732 1.00 97.56 99 ASP A O 1
ATOM 754 N N . VAL A 1 100 ? 10.570 3.104 -13.107 1.00 97.56 100 VAL A N 1
ATOM 755 C CA . VAL A 1 100 ? 9.441 2.585 -12.316 1.00 97.56 100 VAL A CA 1
ATOM 756 C C . VAL A 1 100 ? 8.362 1.913 -13.178 1.00 97.56 100 VAL A C 1
ATOM 758 O O . VAL A 1 100 ? 7.689 0.998 -12.704 1.00 97.56 100 VAL A O 1
ATOM 761 N N . LEU A 1 101 ? 8.214 2.314 -14.444 1.00 96.69 101 LEU A N 1
ATOM 762 C CA . LEU A 1 101 ? 7.256 1.709 -15.377 1.00 96.69 101 LEU A CA 1
ATOM 763 C C . LEU A 1 101 ? 7.840 0.468 -16.076 1.00 96.69 101 LEU A C 1
ATOM 765 O O . LEU A 1 101 ? 7.089 -0.410 -16.501 1.00 96.69 101 LEU A O 1
ATOM 769 N N . HIS A 1 102 ? 9.172 0.345 -16.117 1.00 97.38 102 HIS A N 1
ATOM 770 C CA . HIS A 1 102 ? 9.891 -0.766 -16.752 1.00 97.38 102 HIS A CA 1
ATOM 771 C C . HIS A 1 102 ? 10.833 -1.525 -15.793 1.00 97.38 102 HIS A C 1
ATOM 773 O O . HIS A 1 102 ? 11.870 -2.044 -16.212 1.00 97.38 102 HIS A O 1
ATOM 779 N N . LEU A 1 103 ? 10.471 -1.625 -14.505 1.00 98.38 103 LEU A N 1
ATOM 780 C CA . LEU A 1 103 ? 11.268 -2.319 -13.482 1.00 98.38 103 LEU A CA 1
ATOM 781 C C . LEU A 1 103 ? 11.623 -3.753 -13.897 1.00 98.38 103 LEU A C 1
ATOM 783 O O . LEU A 1 103 ? 10.752 -4.523 -14.319 1.00 98.38 103 LEU A O 1
ATOM 787 N N . SER A 1 104 ? 12.877 -4.157 -13.664 1.00 98.31 104 SER A N 1
ATOM 788 C CA . SER A 1 104 ? 13.287 -5.555 -13.825 1.00 98.31 104 SER A CA 1
ATOM 789 C C . SER A 1 104 ? 12.491 -6.468 -12.883 1.00 98.31 104 SER A C 1
ATOM 791 O O . SER A 1 104 ? 12.023 -6.036 -11.828 1.00 98.31 104 SER A O 1
ATOM 793 N N . HIS A 1 105 ? 12.355 -7.758 -13.211 1.00 98.19 105 HIS A N 1
ATOM 794 C CA . HIS A 1 105 ? 11.661 -8.694 -12.315 1.00 98.19 105 HIS A CA 1
ATOM 795 C C . HIS A 1 105 ? 12.311 -8.746 -10.919 1.00 98.19 105 HIS A C 1
ATOM 797 O O . HIS A 1 105 ? 11.605 -8.830 -9.919 1.00 98.19 105 HIS A O 1
ATOM 803 N N . SER A 1 106 ? 13.639 -8.623 -10.840 1.00 98.19 106 SER A N 1
ATOM 804 C CA . SER A 1 106 ? 14.388 -8.473 -9.586 1.00 98.19 106 SER A CA 1
ATOM 805 C C . SER A 1 106 ? 13.948 -7.246 -8.784 1.00 98.19 106 SER A C 1
ATOM 807 O O . SER A 1 106 ? 13.616 -7.390 -7.610 1.00 98.19 106 SER A O 1
ATOM 809 N N . ASP A 1 107 ? 13.861 -6.069 -9.408 1.00 98.50 107 ASP A N 1
ATOM 810 C CA . ASP A 1 107 ? 13.442 -4.837 -8.727 1.00 98.50 107 ASP A CA 1
ATOM 811 C C . ASP A 1 107 ? 11.959 -4.888 -8.316 1.00 98.50 107 ASP A C 1
ATOM 813 O O . ASP A 1 107 ? 11.605 -4.437 -7.228 1.00 98.50 107 ASP A O 1
ATOM 817 N N . GLN A 1 108 ? 11.093 -5.519 -9.123 1.00 98.75 108 GLN A N 1
ATOM 818 C CA . GLN A 1 108 ? 9.689 -5.780 -8.768 1.00 98.75 108 GLN A CA 1
ATOM 819 C C . GLN A 1 108 ? 9.556 -6.721 -7.555 1.00 98.75 108 GLN A C 1
ATOM 821 O O . GLN A 1 108 ? 8.740 -6.478 -6.660 1.00 98.75 108 GLN A O 1
ATOM 826 N N . VAL A 1 109 ? 10.357 -7.794 -7.501 1.00 98.50 109 VAL A N 1
ATOM 827 C CA . VAL A 1 109 ? 10.441 -8.716 -6.352 1.00 98.50 109 VAL A CA 1
ATOM 828 C C . VAL A 1 109 ? 10.940 -7.973 -5.113 1.00 98.50 109 VAL A C 1
ATOM 830 O O . VAL A 1 109 ? 10.404 -8.164 -4.020 1.00 98.50 109 VAL A O 1
ATOM 833 N N . GLU A 1 110 ? 11.957 -7.130 -5.273 1.00 97.88 110 GLU A N 1
ATOM 834 C CA . GLU A 1 110 ? 12.590 -6.378 -4.196 1.00 97.88 110 GLU A CA 1
ATOM 835 C C . GLU A 1 110 ? 11.646 -5.339 -3.592 1.00 97.88 110 GLU A C 1
ATOM 837 O O . GLU A 1 110 ? 11.400 -5.385 -2.386 1.00 97.88 110 GLU A O 1
ATOM 842 N N . ILE A 1 111 ? 11.041 -4.472 -4.412 1.00 98.19 111 ILE A N 1
ATOM 843 C CA . ILE A 1 111 ? 10.089 -3.470 -3.924 1.00 98.19 111 ILE A CA 1
ATOM 844 C C . ILE A 1 111 ? 8.841 -4.143 -3.335 1.00 98.19 111 ILE A C 1
ATOM 846 O O . ILE A 1 111 ? 8.376 -3.739 -2.275 1.00 98.19 111 ILE A O 1
ATOM 850 N N . SER A 1 112 ? 8.375 -5.265 -3.903 1.00 98.69 112 SER A N 1
ATOM 851 C CA . SER A 1 112 ? 7.297 -6.072 -3.310 1.00 98.69 112 SER A CA 1
ATOM 852 C C . SER A 1 112 ? 7.655 -6.624 -1.924 1.00 98.69 112 SER A C 1
ATOM 854 O O . SER A 1 112 ? 6.839 -6.551 -1.003 1.00 98.69 112 SER A O 1
ATOM 856 N N . LYS A 1 113 ? 8.862 -7.186 -1.751 1.00 98.00 113 LYS A N 1
ATOM 857 C CA . LYS A 1 113 ? 9.361 -7.694 -0.458 1.00 98.00 113 LYS A CA 1
ATOM 858 C C . LYS A 1 113 ? 9.564 -6.556 0.548 1.00 98.00 113 LYS A C 1
ATOM 860 O O . LYS A 1 113 ? 9.227 -6.723 1.721 1.00 98.00 113 LYS A O 1
ATOM 865 N N . TYR A 1 114 ? 10.060 -5.408 0.092 1.00 97.94 114 TYR A N 1
ATOM 866 C CA . TYR A 1 114 ? 10.233 -4.201 0.892 1.00 97.94 114 TYR A CA 1
ATOM 867 C C . TYR A 1 114 ? 8.879 -3.672 1.402 1.00 97.94 114 TYR A C 1
ATOM 869 O O . TYR A 1 114 ? 8.673 -3.613 2.614 1.00 97.94 114 TYR A O 1
ATOM 877 N N . THR A 1 115 ? 7.901 -3.415 0.527 1.00 98.38 115 THR A N 1
ATOM 878 C CA . THR A 1 115 ? 6.554 -2.960 0.927 1.00 98.38 115 THR A CA 1
ATOM 879 C C . THR A 1 115 ? 5.878 -3.948 1.880 1.00 98.38 115 THR A C 1
ATOM 881 O O . THR A 1 115 ? 5.320 -3.564 2.909 1.00 98.38 115 THR A O 1
ATOM 884 N N . LEU A 1 116 ? 5.993 -5.248 1.594 1.00 98.25 116 LEU A N 1
ATOM 885 C CA . LEU A 1 116 ? 5.480 -6.310 2.457 1.00 98.25 116 LEU A CA 1
ATOM 886 C C . LEU A 1 116 ? 6.090 -6.280 3.864 1.00 98.25 116 LEU A C 1
ATOM 888 O O . LEU A 1 116 ? 5.410 -6.591 4.841 1.00 98.25 116 LEU A O 1
ATOM 892 N N . SER A 1 117 ? 7.371 -5.939 3.980 1.00 97.19 117 SER A N 1
ATOM 893 C CA . SER A 1 117 ? 8.073 -5.927 5.260 1.00 97.19 117 SER A CA 1
ATOM 894 C C . SER A 1 117 ? 7.573 -4.817 6.193 1.00 97.19 117 SER A C 1
ATOM 896 O O . SER A 1 117 ? 7.344 -5.087 7.377 1.00 97.19 117 SER A O 1
ATOM 898 N N . LEU A 1 118 ? 7.271 -3.633 5.642 1.00 97.94 118 LEU A N 1
ATOM 899 C CA . LEU A 1 118 ? 6.618 -2.519 6.336 1.00 97.94 118 LEU A CA 1
ATOM 900 C C . LEU A 1 118 ? 5.263 -2.954 6.892 1.00 97.94 118 LEU A C 1
ATOM 902 O O . LEU A 1 118 ? 5.040 -2.911 8.106 1.00 97.94 118 LEU A O 1
ATOM 906 N N . ILE A 1 119 ? 4.403 -3.463 6.004 1.00 98.12 119 ILE A N 1
ATOM 907 C CA . ILE A 1 119 ? 3.067 -3.974 6.327 1.00 98.12 119 ILE A CA 1
ATOM 908 C C . ILE A 1 119 ? 3.166 -5.040 7.427 1.00 98.12 119 ILE A C 1
ATOM 910 O O . ILE A 1 119 ? 2.493 -4.950 8.454 1.00 98.12 119 ILE A O 1
ATOM 914 N N . ASN A 1 120 ? 4.056 -6.023 7.276 1.00 98.06 120 ASN A N 1
ATOM 915 C CA . ASN A 1 120 ? 4.241 -7.087 8.259 1.00 98.06 120 ASN A CA 1
ATOM 916 C C . ASN A 1 120 ? 4.767 -6.574 9.612 1.00 98.06 120 ASN A C 1
ATOM 918 O O . ASN A 1 120 ? 4.298 -7.038 10.653 1.00 98.06 120 ASN A O 1
ATOM 922 N N . SER A 1 121 ? 5.665 -5.583 9.638 1.00 97.12 121 SER A N 1
ATOM 923 C CA . SER A 1 121 ? 6.147 -4.979 10.891 1.00 97.12 121 SER A CA 1
ATOM 924 C C . SER A 1 121 ? 5.006 -4.353 11.707 1.00 97.12 121 SER A C 1
ATOM 926 O O . SER A 1 121 ? 4.912 -4.578 12.920 1.00 97.12 121 SER A O 1
ATOM 928 N N . ALA A 1 122 ? 4.072 -3.676 11.034 1.00 97.81 122 ALA A N 1
ATOM 929 C CA . ALA A 1 122 ? 2.865 -3.112 11.626 1.00 97.81 122 ALA A CA 1
ATOM 930 C C . ALA A 1 122 ? 1.857 -4.210 12.039 1.00 97.81 122 ALA A C 1
ATOM 932 O O . ALA A 1 122 ? 1.319 -4.202 13.153 1.00 97.81 122 ALA A O 1
ATOM 933 N N . ARG A 1 123 ? 1.650 -5.231 11.194 1.00 97.81 123 ARG A N 1
ATOM 934 C CA . ARG A 1 123 ? 0.770 -6.382 11.481 1.00 97.81 123 ARG A CA 1
ATOM 935 C C . ARG A 1 123 ? 1.182 -7.142 12.741 1.00 97.81 123 ARG A C 1
ATOM 937 O O . ARG A 1 123 ? 0.322 -7.411 13.587 1.00 97.81 123 ARG A O 1
ATOM 944 N N . ARG A 1 124 ? 2.476 -7.441 12.916 1.00 97.25 124 ARG A N 1
ATOM 945 C CA . ARG A 1 124 ? 2.991 -8.135 14.113 1.00 97.25 124 ARG A CA 1
ATOM 946 C C . ARG A 1 124 ? 2.645 -7.372 15.392 1.00 97.25 124 ARG A C 1
ATOM 948 O O . ARG A 1 124 ? 2.138 -7.964 16.343 1.00 97.25 124 ARG A O 1
ATOM 955 N N . GLN A 1 125 ? 2.778 -6.044 15.386 1.00 97.38 125 GLN A N 1
ATOM 956 C CA . GLN A 1 125 ? 2.408 -5.194 16.524 1.00 97.38 125 GLN A CA 1
ATOM 957 C C . GLN A 1 125 ? 0.907 -5.218 16.858 1.00 97.38 125 GLN A C 1
ATOM 959 O O . GLN A 1 125 ? 0.553 -4.999 18.019 1.00 97.38 125 GLN A O 1
ATOM 964 N N . MET A 1 126 ? 0.028 -5.514 15.896 1.00 95.62 126 MET A N 1
ATOM 965 C CA . MET A 1 126 ? -1.414 -5.708 16.116 1.00 95.62 126 MET A CA 1
ATOM 966 C C . MET A 1 126 ? -1.795 -7.162 16.464 1.00 95.62 126 MET A C 1
ATOM 968 O O . MET A 1 126 ? -2.985 -7.491 16.565 1.00 95.62 126 MET A O 1
ATOM 972 N N . GLY A 1 127 ? -0.815 -8.051 16.665 1.00 95.56 127 GLY A N 1
ATOM 973 C CA . GLY A 1 127 ? -1.041 -9.477 16.909 1.00 95.56 127 GLY A CA 1
ATOM 974 C C . GLY A 1 127 ? -1.709 -10.155 15.710 1.00 95.56 127 GLY A C 1
ATOM 975 O O . GLY A 1 127 ? -2.696 -10.877 15.869 1.00 95.56 127 GLY A O 1
ATOM 976 N N . LYS A 1 128 ? -1.246 -9.830 14.499 1.00 95.88 128 LYS A N 1
ATOM 977 C CA . LYS A 1 128 ? -1.732 -10.374 13.225 1.00 95.88 128 LYS A CA 1
ATOM 978 C C . LYS A 1 128 ? -0.620 -11.188 12.574 1.00 95.88 128 LYS A C 1
ATOM 980 O O . LYS A 1 128 ? 0.554 -10.889 12.752 1.00 95.88 128 LYS A O 1
ATOM 985 N N . ARG A 1 129 ? -1.002 -12.217 11.812 1.00 96.38 129 ARG A N 1
ATOM 986 C CA . ARG A 1 129 ? -0.052 -13.040 11.053 1.00 96.38 129 ARG A CA 1
ATOM 987 C C . ARG A 1 129 ? 0.437 -12.292 9.817 1.00 96.38 129 ARG A C 1
ATOM 989 O O . ARG A 1 129 ? -0.365 -11.664 9.117 1.00 96.38 129 ARG A O 1
ATOM 996 N N . ASP A 1 130 ? 1.722 -12.432 9.544 1.00 97.38 130 ASP A N 1
ATOM 997 C CA . ASP A 1 130 ? 2.407 -11.897 8.374 1.00 97.38 130 ASP A CA 1
ATOM 998 C C . ASP A 1 130 ? 1.776 -12.391 7.060 1.00 97.38 130 ASP A C 1
ATOM 1000 O O . ASP A 1 130 ? 1.304 -13.527 6.942 1.00 97.38 130 ASP A O 1
ATOM 1004 N N . TRP A 1 131 ? 1.743 -11.506 6.069 1.00 97.88 131 TRP A N 1
ATOM 1005 C CA . TRP A 1 131 ? 1.498 -11.833 4.667 1.00 97.88 131 TRP A CA 1
ATOM 1006 C C . TRP A 1 131 ? 2.782 -12.367 4.021 1.00 97.88 131 TRP A C 1
ATOM 1008 O O . TRP A 1 131 ? 3.878 -12.214 4.562 1.00 97.88 131 TRP A O 1
ATOM 1018 N N . THR A 1 132 ? 2.656 -13.006 2.860 1.00 98.19 132 THR A N 1
ATOM 1019 C CA . THR A 1 132 ? 3.777 -13.671 2.177 1.00 98.19 132 THR A CA 1
ATOM 1020 C C . THR A 1 132 ? 3.934 -13.128 0.763 1.00 98.19 132 THR A C 1
ATOM 1022 O O . THR A 1 132 ? 2.942 -13.014 0.045 1.00 98.19 132 THR A O 1
ATOM 1025 N N . TYR A 1 133 ? 5.164 -12.825 0.344 1.00 98.25 133 TYR A N 1
ATOM 1026 C CA . TYR A 1 133 ? 5.444 -12.440 -1.039 1.00 98.25 133 TYR A CA 1
ATOM 1027 C C . TYR A 1 133 ? 5.045 -13.577 -1.989 1.00 98.25 133 TYR A C 1
ATOM 1029 O O . TYR A 1 133 ? 5.199 -14.756 -1.658 1.00 98.25 133 TYR A O 1
ATOM 1037 N N . SER A 1 134 ? 4.522 -13.242 -3.167 1.00 97.50 134 SER A N 1
ATOM 1038 C CA . SER A 1 134 ? 4.239 -14.230 -4.200 1.00 97.50 134 SER A CA 1
ATOM 1039 C C . SER A 1 134 ? 4.369 -13.629 -5.592 1.00 97.50 134 SER A C 1
ATOM 1041 O O . SER A 1 134 ? 3.646 -12.697 -5.934 1.00 97.50 134 SER A O 1
ATOM 1043 N N . ASP A 1 135 ? 5.202 -14.252 -6.424 1.00 98.06 135 ASP A N 1
ATOM 1044 C CA . ASP A 1 135 ? 5.286 -13.989 -7.866 1.00 98.06 135 ASP A CA 1
ATOM 1045 C C . ASP A 1 135 ? 3.902 -14.025 -8.545 1.00 98.06 135 ASP A C 1
ATOM 1047 O O . ASP A 1 135 ? 3.578 -13.174 -9.362 1.00 98.06 135 ASP A O 1
ATOM 1051 N N . ASN A 1 136 ? 3.007 -14.917 -8.114 1.00 97.88 136 ASN A N 1
ATOM 1052 C CA . ASN A 1 136 ? 1.636 -14.998 -8.631 1.00 97.88 136 ASN A CA 1
ATOM 1053 C C . ASN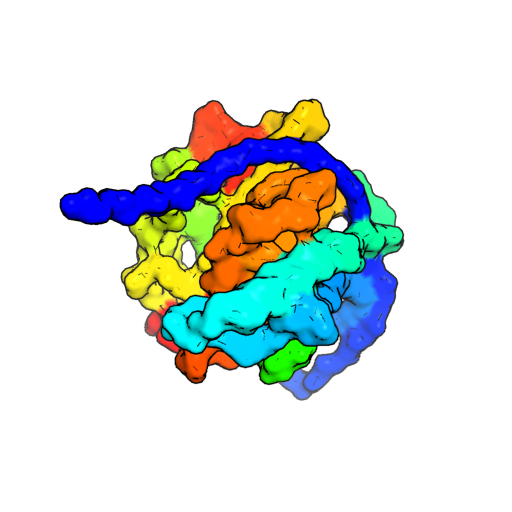 A 1 136 ? 0.763 -13.788 -8.234 1.00 97.88 136 ASN A C 1
ATOM 1055 O O . ASN A 1 136 ? -0.144 -13.400 -8.972 1.00 97.88 136 ASN A O 1
ATOM 1059 N N . ALA A 1 137 ? 1.028 -13.177 -7.073 1.00 98.38 137 ALA A N 1
ATOM 1060 C CA . ALA A 1 137 ? 0.376 -11.935 -6.658 1.00 98.38 137 ALA A CA 1
ATOM 1061 C C . ALA A 1 137 ? 0.971 -10.722 -7.395 1.00 98.38 137 ALA A C 1
ATOM 1063 O O . ALA A 1 137 ? 0.208 -9.879 -7.853 1.00 98.38 137 ALA A O 1
ATOM 1064 N N . LEU A 1 138 ? 2.292 -10.690 -7.610 1.00 98.75 138 LEU A N 1
ATOM 1065 C CA . LEU A 1 138 ? 2.971 -9.701 -8.458 1.00 98.75 138 LEU A CA 1
ATOM 1066 C C . LEU A 1 138 ? 2.480 -9.762 -9.918 1.00 98.75 138 LEU A C 1
ATOM 1068 O O . LEU A 1 138 ? 2.080 -8.750 -10.480 1.00 98.75 138 LEU A O 1
ATOM 1072 N N . LYS A 1 139 ? 2.380 -10.953 -10.518 1.00 98.62 139 LYS A N 1
ATOM 1073 C CA . LYS A 1 139 ? 1.780 -11.168 -11.850 1.00 98.62 139 LYS A CA 1
ATOM 1074 C C . LYS A 1 139 ? 0.334 -10.689 -11.935 1.00 98.62 139 LYS A C 1
ATOM 1076 O O . LYS A 1 139 ? -0.097 -10.230 -12.991 1.00 98.62 139 LYS A O 1
ATOM 1081 N N . PHE A 1 140 ? -0.437 -10.797 -10.853 1.00 98.75 140 PHE A N 1
ATOM 1082 C CA . PHE A 1 140 ? -1.776 -10.213 -10.790 1.00 98.75 140 PHE A CA 1
ATOM 1083 C C . PHE A 1 140 ? -1.721 -8.683 -10.657 1.00 98.75 140 PHE A C 1
ATOM 1085 O O . PHE A 1 140 ? -2.452 -8.016 -11.382 1.00 98.75 140 PHE A O 1
ATOM 1092 N N . ALA A 1 141 ? -0.816 -8.126 -9.849 1.00 98.75 141 ALA A N 1
ATOM 1093 C CA . ALA A 1 141 ? -0.590 -6.685 -9.754 1.00 98.75 141 ALA A CA 1
ATOM 1094 C C . ALA A 1 141 ? -0.201 -6.067 -11.103 1.00 98.75 141 ALA A C 1
ATOM 1096 O O . ALA A 1 141 ? -0.806 -5.086 -11.529 1.00 98.75 141 ALA A O 1
ATOM 1097 N N . ASN A 1 142 ? 0.718 -6.685 -11.845 1.00 98.81 142 ASN A N 1
ATOM 1098 C CA . ASN A 1 142 ? 1.108 -6.233 -13.182 1.00 98.81 142 ASN A CA 1
ATOM 1099 C C . ASN A 1 142 ? -0.075 -6.269 -14.172 1.00 98.81 142 ASN A C 1
ATOM 1101 O O . ASN A 1 142 ? -0.168 -5.420 -15.053 1.00 98.81 142 ASN A O 1
ATOM 1105 N N . ARG A 1 143 ? -1.030 -7.201 -14.008 1.00 98.62 143 ARG A N 1
ATOM 1106 C CA . ARG A 1 143 ? -2.289 -7.206 -14.781 1.00 98.62 143 ARG A CA 1
ATOM 1107 C C . ARG A 1 143 ? -3.260 -6.105 -14.349 1.00 98.62 143 ARG A C 1
ATOM 1109 O O . ARG A 1 143 ? -4.004 -5.635 -15.200 1.00 98.62 143 ARG A O 1
ATOM 1116 N N . VAL A 1 144 ? -3.288 -5.712 -13.073 1.00 98.75 144 VAL A N 1
ATOM 1117 C CA . VAL A 1 144 ? -4.104 -4.577 -12.603 1.00 98.75 144 VAL A CA 1
ATOM 1118 C C . VAL A 1 144 ? -3.532 -3.266 -13.141 1.00 98.75 144 VAL A C 1
ATOM 1120 O O . VAL A 1 144 ? -4.253 -2.547 -13.822 1.00 98.75 144 VAL A O 1
ATOM 1123 N N . ALA A 1 145 ? -2.231 -3.024 -12.971 1.00 98.62 145 ALA A N 1
ATOM 1124 C CA . ALA A 1 145 ? -1.540 -1.860 -13.529 1.00 98.62 145 ALA A CA 1
ATOM 1125 C C . ALA A 1 145 ? -1.729 -1.729 -15.053 1.00 98.62 145 ALA A C 1
ATOM 1127 O O . ALA A 1 145 ? -2.089 -0.667 -15.556 1.00 98.62 145 ALA A O 1
ATOM 1128 N N . LEU A 1 146 ? -1.588 -2.834 -15.796 1.00 98.38 146 LEU A N 1
ATOM 1129 C CA . LEU A 1 146 ? -1.846 -2.860 -17.239 1.00 98.38 146 LEU A CA 1
ATOM 1130 C C . LEU A 1 146 ? -3.307 -2.519 -17.588 1.00 98.38 146 LEU A C 1
ATOM 1132 O O . LEU A 1 146 ? -3.562 -1.903 -18.620 1.00 98.38 146 LEU A O 1
ATOM 1136 N N . GLU A 1 147 ? -4.277 -2.900 -16.755 1.00 98.44 147 GLU A N 1
ATOM 1137 C CA . GLU A 1 147 ? -5.680 -2.502 -16.924 1.00 98.44 147 GLU A CA 1
ATOM 1138 C C . GLU A 1 147 ? -5.909 -1.018 -16.598 1.00 98.44 147 GLU A C 1
ATOM 1140 O O . GLU A 1 147 ? -6.730 -0.390 -17.265 1.00 98.44 147 GLU A O 1
ATOM 1145 N N . TYR A 1 148 ? -5.174 -0.434 -15.647 1.00 98.19 148 TYR A N 1
ATOM 1146 C CA . TYR A 1 148 ? -5.193 1.009 -15.381 1.00 98.19 148 TYR A CA 1
ATOM 1147 C C . TYR A 1 148 ? -4.637 1.800 -16.576 1.00 98.19 148 TYR A C 1
ATOM 1149 O O . TYR A 1 148 ? -5.382 2.557 -17.207 1.00 98.19 148 TYR A O 1
ATOM 1157 N N . THR A 1 149 ? -3.388 1.548 -16.985 1.00 97.75 149 THR A N 1
ATOM 1158 C CA . THR A 1 149 ? -2.764 2.240 -18.129 1.00 97.75 149 THR A CA 1
ATOM 1159 C C . THR A 1 149 ? -3.546 2.036 -19.428 1.00 97.75 149 THR A C 1
ATOM 1161 O O . THR A 1 149 ? -3.833 3.003 -20.133 1.00 97.75 149 THR A O 1
ATOM 1164 N N . ASN A 1 150 ? -4.008 0.819 -19.748 1.00 97.69 150 ASN A N 1
ATOM 1165 C CA . ASN A 1 150 ? -4.770 0.603 -20.987 1.00 97.69 150 ASN A CA 1
ATOM 1166 C C . ASN A 1 150 ? -6.080 1.402 -21.065 1.00 97.69 150 ASN A C 1
ATOM 1168 O O . ASN A 1 150 ? -6.522 1.715 -22.174 1.00 97.69 150 ASN A O 1
ATOM 1172 N N . ASN A 1 151 ? -6.678 1.758 -19.926 1.00 97.44 151 ASN A N 1
ATOM 1173 C CA . ASN A 1 151 ? -7.956 2.469 -19.850 1.00 97.44 151 ASN A CA 1
ATOM 1174 C C . ASN A 1 151 ? -7.804 3.938 -19.404 1.00 97.44 151 ASN A C 1
ATOM 1176 O O . ASN A 1 151 ? -8.814 4.589 -19.142 1.00 97.44 151 ASN A O 1
ATOM 1180 N N . ASN A 1 152 ? -6.567 4.452 -19.355 1.00 97.12 152 ASN A N 1
ATOM 1181 C CA . ASN A 1 152 ? -6.212 5.799 -18.900 1.00 97.12 152 ASN A CA 1
ATOM 1182 C C . ASN A 1 152 ? -6.768 6.113 -17.496 1.00 97.12 152 ASN A C 1
ATOM 1184 O O . ASN A 1 152 ? -7.548 7.049 -17.305 1.00 97.12 152 ASN A O 1
ATOM 1188 N N . LYS A 1 153 ? -6.415 5.256 -16.529 1.00 97.25 153 LYS A N 1
ATOM 1189 C CA . LYS A 1 153 ? -6.836 5.342 -15.124 1.00 97.25 153 LYS A CA 1
ATOM 1190 C C . LYS A 1 153 ? -5.663 5.420 -14.165 1.00 97.25 153 LYS A C 1
ATOM 1192 O O . LYS A 1 153 ? -4.572 4.951 -14.481 1.00 97.25 153 LYS A O 1
ATOM 1197 N N . SER A 1 154 ? -5.909 6.019 -13.002 1.00 96.12 154 SER A N 1
ATOM 1198 C CA . SER A 1 154 ? -4.894 6.281 -11.979 1.00 96.12 154 SER A CA 1
ATOM 1199 C C . SER A 1 154 ? -5.484 6.376 -10.571 1.00 96.12 154 SER A C 1
ATOM 1201 O O . SER A 1 154 ? -6.688 6.567 -10.413 1.00 96.12 154 SER A O 1
ATOM 1203 N N . CYS A 1 155 ? -4.622 6.388 -9.557 1.00 94.25 155 CYS A N 1
ATOM 1204 C CA . CYS A 1 155 ? -4.971 6.601 -8.149 1.00 94.25 155 CYS A CA 1
ATOM 1205 C C . CYS A 1 155 ? -5.565 7.989 -7.824 1.00 94.25 155 CYS A C 1
ATOM 1207 O O . CYS A 1 155 ? -5.840 8.290 -6.663 1.00 94.25 155 CYS A O 1
ATOM 1209 N N . TRP A 1 156 ? -5.697 8.864 -8.826 1.00 91.94 156 TRP A N 1
ATOM 1210 C CA . TRP A 1 156 ? -6.314 10.190 -8.721 1.00 91.94 156 TRP A CA 1
ATOM 1211 C C . TRP A 1 156 ? -7.676 10.275 -9.433 1.00 91.94 156 TRP A C 1
ATOM 1213 O O . TRP A 1 156 ? -8.287 11.343 -9.474 1.00 91.94 156 TRP A O 1
ATOM 1223 N N . ASP A 1 157 ? -8.177 9.158 -9.971 1.00 93.44 157 ASP A N 1
ATOM 1224 C CA . ASP A 1 157 ? -9.610 8.986 -10.211 1.00 93.44 157 ASP A CA 1
ATOM 1225 C C . ASP A 1 157 ? -10.384 8.970 -8.866 1.00 93.44 157 ASP A C 1
ATOM 1227 O O . ASP A 1 157 ? -9.815 8.609 -7.836 1.00 93.44 157 ASP A O 1
ATOM 1231 N N . PRO A 1 158 ? -11.688 9.325 -8.828 1.00 87.94 158 PRO A N 1
ATOM 1232 C CA . PRO A 1 158 ? -12.443 9.407 -7.567 1.00 87.94 158 PRO A CA 1
ATOM 1233 C C . PRO A 1 158 ? -12.671 8.076 -6.826 1.00 87.94 158 PRO A C 1
ATOM 1235 O O . PRO A 1 158 ? -13.000 8.097 -5.643 1.00 87.94 158 PRO A O 1
ATOM 1238 N N . ASP A 1 159 ? -12.541 6.944 -7.521 1.00 90.19 159 ASP A N 1
ATOM 1239 C CA . ASP A 1 159 ? -12.706 5.580 -7.012 1.00 90.19 159 ASP A CA 1
ATOM 1240 C C . ASP A 1 159 ? -11.732 4.646 -7.767 1.00 90.19 159 ASP A C 1
ATOM 1242 O O . ASP A 1 159 ? -11.475 4.851 -8.957 1.00 90.19 159 ASP A O 1
ATOM 1246 N N . HIS A 1 160 ? -11.271 3.568 -7.116 1.00 95.00 160 HIS A N 1
ATOM 1247 C CA . HIS A 1 160 ? -10.489 2.486 -7.742 1.00 95.00 160 HIS A CA 1
ATOM 1248 C C . HIS A 1 160 ? -11.103 1.991 -9.065 1.00 95.00 160 HIS A C 1
ATOM 1250 O O . HIS A 1 160 ? -12.327 1.863 -9.196 1.00 95.00 160 HIS A O 1
ATOM 1256 N N . TYR A 1 161 ? -10.276 1.552 -10.020 1.00 97.62 161 TYR A N 1
ATOM 1257 C CA . TYR A 1 161 ? -10.746 1.036 -11.310 1.00 97.62 161 TYR A CA 1
ATOM 1258 C C . TYR A 1 161 ? -11.266 -0.416 -11.229 1.00 97.62 161 TYR A C 1
ATOM 1260 O O . TYR A 1 161 ? -10.756 -1.353 -11.851 1.00 97.62 161 TYR A O 1
ATOM 1268 N N . VAL A 1 162 ? -12.366 -0.610 -10.490 1.00 98.00 162 VAL A N 1
ATOM 1269 C CA . VAL A 1 162 ? -12.999 -1.911 -10.195 1.00 98.00 162 VAL A CA 1
ATOM 1270 C C . VAL A 1 162 ? -13.285 -2.749 -11.450 1.00 98.00 162 VAL A C 1
ATOM 1272 O O . VAL A 1 162 ? -13.240 -3.980 -11.392 1.00 98.00 162 VAL A O 1
ATOM 1275 N N . ALA A 1 163 ? -13.559 -2.119 -12.596 1.00 98.06 163 ALA A N 1
ATOM 1276 C CA . ALA A 1 163 ? -13.749 -2.820 -13.867 1.00 98.06 163 ALA A CA 1
ATOM 1277 C C . ALA A 1 163 ? -12.460 -3.514 -14.350 1.00 98.06 163 ALA A C 1
ATOM 1279 O O . ALA A 1 163 ? -12.506 -4.697 -14.699 1.00 98.06 163 ALA A O 1
ATOM 1280 N N . GLY A 1 164 ? -11.317 -2.821 -14.303 1.00 98.19 164 GLY A N 1
ATOM 1281 C CA . GLY A 1 164 ? -9.999 -3.384 -14.601 1.00 98.19 164 GLY A CA 1
ATOM 1282 C C . GLY A 1 164 ? -9.598 -4.463 -13.600 1.00 98.19 164 GLY A C 1
ATOM 1283 O O . GLY A 1 164 ? -9.288 -5.583 -14.000 1.00 98.19 164 GLY A O 1
ATOM 1284 N N . ILE A 1 165 ? -9.740 -4.190 -12.297 1.00 98.56 165 ILE A N 1
ATOM 1285 C CA . ILE A 1 165 ? -9.456 -5.158 -11.220 1.00 98.56 165 ILE A CA 1
ATOM 1286 C C . ILE A 1 165 ? -10.248 -6.463 -11.427 1.00 98.56 165 ILE A C 1
ATOM 1288 O O . ILE A 1 165 ? -9.695 -7.557 -11.305 1.00 98.56 165 ILE A O 1
ATOM 1292 N N . LYS A 1 166 ? -11.534 -6.385 -11.811 1.00 98.56 166 LYS A N 1
ATOM 1293 C CA . LYS A 1 166 ? -12.359 -7.569 -12.120 1.00 98.56 166 LYS A CA 1
ATOM 1294 C C . LYS A 1 166 ? -11.875 -8.331 -13.361 1.00 98.56 166 LYS A C 1
ATOM 1296 O O . LYS A 1 166 ? -11.908 -9.566 -13.345 1.00 98.56 166 LYS A O 1
ATOM 1301 N N . ARG A 1 167 ? -11.415 -7.648 -14.417 1.00 98.56 167 ARG A N 1
ATOM 1302 C CA . ARG A 1 167 ? -10.839 -8.298 -15.610 1.00 98.56 167 ARG A CA 1
ATOM 1303 C C . ARG A 1 167 ? -9.495 -8.962 -15.297 1.00 98.56 167 ARG A C 1
ATOM 1305 O O . ARG A 1 167 ? -9.350 -10.157 -15.562 1.00 98.56 167 ARG A O 1
ATOM 1312 N N . ALA A 1 168 ? -8.581 -8.259 -14.629 1.00 98.38 168 ALA A N 1
ATOM 1313 C CA . ALA A 1 168 ? -7.315 -8.801 -14.137 1.00 98.38 168 ALA A CA 1
ATOM 1314 C C . ALA A 1 168 ? -7.530 -10.013 -13.207 1.00 98.38 168 ALA A C 1
ATOM 1316 O O . ALA A 1 168 ? -6.883 -11.046 -13.376 1.00 98.38 168 ALA A O 1
ATOM 1317 N N . ALA A 1 169 ? -8.506 -9.956 -12.293 1.00 98.56 169 ALA A N 1
ATOM 1318 C CA . ALA A 1 169 ? -8.852 -11.078 -11.418 1.00 98.56 169 ALA A CA 1
ATOM 1319 C C . ALA A 1 169 ? -9.333 -12.302 -12.222 1.00 98.56 169 ALA A C 1
ATOM 1321 O O . ALA A 1 169 ? -8.839 -13.413 -12.016 1.00 98.56 169 ALA A O 1
ATOM 1322 N N . LYS A 1 170 ? -10.229 -12.111 -13.205 1.00 98.00 170 LYS A N 1
ATOM 1323 C CA . LYS A 1 170 ? -10.662 -13.176 -14.133 1.00 98.00 170 LYS A CA 1
ATOM 1324 C C . LYS A 1 170 ? -9.478 -13.740 -14.934 1.00 98.00 170 LYS A C 1
ATOM 1326 O O . LYS A 1 170 ? -9.396 -14.955 -15.157 1.00 98.00 170 LYS A O 1
ATOM 1331 N N . ALA A 1 171 ? -8.539 -12.888 -15.347 1.00 97.69 171 ALA A N 1
ATOM 1332 C CA . ALA A 1 171 ? -7.316 -13.285 -16.039 1.00 97.69 171 ALA A CA 1
ATOM 1333 C C . ALA A 1 171 ? -6.394 -14.139 -15.145 1.00 97.69 171 ALA A C 1
ATOM 1335 O O . ALA A 1 171 ? -5.923 -15.170 -15.617 1.00 97.69 171 ALA A O 1
ATOM 1336 N N . SER A 1 172 ? -6.256 -13.818 -13.856 1.00 97.94 172 SER A N 1
ATOM 1337 C CA . SER A 1 172 ? -5.445 -14.566 -12.873 1.00 97.94 172 SER A CA 1
ATOM 1338 C C . SER A 1 172 ? -6.150 -15.762 -12.207 1.00 97.94 172 SER A C 1
ATOM 1340 O O . SER A 1 172 ? -5.575 -16.414 -11.341 1.00 97.94 172 SER A O 1
ATOM 1342 N N . GLY A 1 173 ? -7.404 -16.077 -12.557 1.00 98.06 173 GLY A N 1
ATOM 1343 C CA . GLY A 1 173 ? -8.151 -17.179 -11.921 1.00 98.06 173 GLY A CA 1
ATOM 1344 C C . GLY A 1 173 ? -8.645 -16.869 -10.501 1.00 98.06 173 GLY A C 1
ATOM 1345 O O . GLY A 1 173 ? -8.852 -17.781 -9.694 1.00 98.06 173 GLY A O 1
ATOM 1346 N N . LEU A 1 174 ? -8.827 -15.585 -10.202 1.00 98.44 174 LEU A N 1
ATOM 1347 C CA . LEU A 1 174 ? -9.315 -15.046 -8.939 1.00 98.44 174 LEU A CA 1
ATOM 1348 C C . LEU A 1 174 ? -10.812 -14.686 -9.011 1.00 98.44 174 LEU A C 1
ATOM 1350 O O . LEU A 1 174 ? -11.441 -14.688 -10.069 1.00 98.44 174 LEU A O 1
ATOM 1354 N N . SER A 1 175 ? -11.392 -14.383 -7.853 1.00 97.31 175 SER A N 1
ATOM 1355 C CA . SER A 1 175 ? -12.804 -14.043 -7.670 1.00 97.31 175 SER A CA 1
ATOM 1356 C C . SER A 1 175 ? -13.114 -12.627 -8.174 1.00 97.31 175 SER A C 1
ATOM 1358 O O . SER A 1 175 ? -12.546 -11.657 -7.679 1.00 97.31 175 SER A O 1
ATOM 1360 N N . THR A 1 176 ? -14.065 -12.465 -9.092 1.00 96.62 176 THR A N 1
ATOM 1361 C CA . THR A 1 176 ? -14.411 -11.165 -9.711 1.00 96.62 176 THR A CA 1
ATOM 1362 C C . THR A 1 176 ? -15.358 -10.306 -8.859 1.00 96.62 176 THR A C 1
ATOM 1364 O O . THR A 1 176 ? -16.221 -9.605 -9.389 1.00 96.62 176 THR A O 1
ATOM 1367 N N . ILE A 1 177 ? -15.247 -10.387 -7.530 1.00 90.44 177 ILE A N 1
ATOM 1368 C CA . ILE A 1 177 ? -16.224 -9.793 -6.601 1.00 90.44 177 ILE A CA 1
ATOM 1369 C C . ILE A 1 177 ? -16.101 -8.267 -6.476 1.00 90.44 177 ILE A C 1
ATOM 1371 O O . ILE A 1 177 ? -17.110 -7.608 -6.251 1.00 90.44 177 ILE A O 1
ATOM 1375 N N . GLY A 1 178 ? -14.927 -7.687 -6.738 1.00 88.81 178 GLY A N 1
ATOM 1376 C CA . GLY A 1 178 ? -14.724 -6.235 -6.783 1.00 88.81 178 GLY A CA 1
ATOM 1377 C C . GLY A 1 178 ? -13.374 -5.813 -6.223 1.00 88.81 178 GLY A C 1
ATOM 1378 O O . GLY A 1 178 ? -12.421 -6.592 -6.275 1.00 88.81 178 GLY A O 1
ATOM 1379 N N . GLN A 1 179 ? -13.328 -4.595 -5.685 1.00 87.00 179 GLN A N 1
ATOM 1380 C CA . GLN A 1 179 ? -12.235 -4.118 -4.842 1.00 87.00 179 GLN A CA 1
ATOM 1381 C C . GLN A 1 179 ? -12.233 -4.961 -3.549 1.00 87.00 179 GLN A C 1
ATOM 1383 O O . GLN A 1 179 ? -13.082 -4.796 -2.677 1.00 87.00 179 GLN A O 1
ATOM 1388 N N . VAL A 1 180 ? -11.337 -5.950 -3.487 1.00 92.44 180 VAL A N 1
ATOM 1389 C CA . VAL A 1 180 ? -11.022 -6.760 -2.288 1.00 92.44 180 VAL A CA 1
ATOM 1390 C C . VAL A 1 180 ? -9.526 -7.102 -2.210 1.00 92.44 180 VAL A C 1
ATOM 1392 O O . VAL A 1 180 ? -9.122 -8.002 -1.467 1.00 92.44 180 VAL A O 1
ATOM 1395 N N . TYR A 1 181 ? -8.724 -6.461 -3.061 1.00 96.75 181 TYR A N 1
ATOM 1396 C CA . TYR A 1 181 ? -7.385 -6.911 -3.443 1.00 96.75 181 TYR A CA 1
ATOM 1397 C C . TYR A 1 181 ? -6.317 -5.840 -3.299 1.00 96.75 181 TYR A C 1
ATOM 1399 O O . TYR A 1 181 ? -5.153 -6.206 -3.211 1.00 96.75 181 TYR A O 1
ATOM 1407 N N . GLU A 1 182 ? -6.692 -4.570 -3.338 1.00 98.12 182 GLU A N 1
ATOM 1408 C CA . GLU A 1 182 ? -5.787 -3.470 -3.638 1.00 98.12 182 GLU A CA 1
ATOM 1409 C C . GLU A 1 182 ? -5.840 -2.425 -2.535 1.00 98.12 182 GLU A C 1
ATOM 1411 O O . GLU A 1 182 ? -6.918 -2.051 -2.079 1.00 98.12 182 GLU A O 1
ATOM 1416 N N . ASP A 1 183 ? -4.670 -1.942 -2.155 1.00 97.88 183 ASP A N 1
ATOM 1417 C CA . ASP A 1 183 ? -4.490 -0.656 -1.505 1.00 97.88 183 ASP A CA 1
ATOM 1418 C C . ASP A 1 183 ? -3.707 0.205 -2.514 1.00 97.88 183 ASP A C 1
ATOM 1420 O O . ASP A 1 183 ? -2.685 -0.246 -3.040 1.00 97.88 183 ASP A O 1
ATOM 1424 N N . GLU A 1 184 ? -4.219 1.385 -2.875 1.00 95.25 184 GLU A N 1
ATOM 1425 C CA . GLU A 1 184 ? -3.703 2.190 -3.996 1.00 95.25 184 GLU A CA 1
ATOM 1426 C C . GLU A 1 184 ? -3.180 3.551 -3.516 1.00 95.25 184 GLU A C 1
ATOM 1428 O O . GLU A 1 184 ? -3.737 4.158 -2.603 1.00 95.25 184 GLU A O 1
ATOM 1433 N N . SER A 1 185 ? -2.097 4.038 -4.120 1.00 95.38 185 SER A N 1
ATOM 1434 C CA . SER A 1 185 ? -1.544 5.372 -3.856 1.00 95.38 185 SER A CA 1
ATOM 1435 C C . SER A 1 185 ? -0.827 5.942 -5.075 1.00 95.38 185 SER A C 1
ATOM 1437 O O . SER A 1 185 ? -0.576 5.233 -6.043 1.00 95.38 185 SER A O 1
ATOM 1439 N N . GLY A 1 186 ? -0.463 7.223 -5.024 1.00 94.31 186 GLY A N 1
ATOM 1440 C CA . GLY A 1 186 ? 0.388 7.857 -6.031 1.00 94.31 186 GLY A CA 1
ATOM 1441 C C . GLY A 1 186 ? 1.816 8.043 -5.534 1.00 94.31 186 GLY A C 1
ATOM 1442 O O . GLY A 1 186 ? 2.030 8.374 -4.362 1.00 94.31 186 GLY A O 1
ATOM 1443 N N . LEU A 1 187 ? 2.789 7.899 -6.434 1.00 94.06 187 LEU A N 1
ATOM 1444 C CA . LEU A 1 187 ? 4.132 8.425 -6.191 1.00 94.06 187 LEU A CA 1
ATOM 1445 C C . LEU A 1 187 ? 4.104 9.963 -6.295 1.00 94.06 187 LEU A C 1
ATOM 1447 O O . LEU A 1 187 ? 3.314 10.515 -7.068 1.00 94.06 187 LEU A O 1
ATOM 1451 N N . PRO A 1 188 ? 4.948 10.693 -5.543 1.00 86.69 188 PRO A N 1
ATOM 1452 C CA . PRO A 1 188 ? 4.984 12.143 -5.627 1.00 86.69 188 PRO A CA 1
ATOM 1453 C C . PRO A 1 188 ? 5.566 12.578 -6.976 1.00 86.69 188 PRO A C 1
ATOM 1455 O O . PRO A 1 188 ? 6.745 12.371 -7.258 1.00 86.69 188 PRO A O 1
ATOM 1458 N N . ILE A 1 189 ? 4.725 13.221 -7.782 1.00 84.06 189 ILE A N 1
ATOM 1459 C CA . ILE A 1 189 ? 5.140 14.068 -8.904 1.00 84.06 189 ILE A CA 1
ATOM 1460 C C . ILE A 1 189 ? 5.865 15.272 -8.300 1.00 84.06 189 ILE A C 1
ATOM 1462 O O . ILE A 1 189 ? 5.321 15.901 -7.391 1.00 84.06 189 ILE A O 1
ATOM 1466 N N . THR A 1 190 ? 7.071 15.609 -8.751 1.00 80.00 190 THR A N 1
ATOM 1467 C CA . THR A 1 190 ? 7.802 16.794 -8.262 1.00 80.00 190 THR A CA 1
ATOM 1468 C C . THR A 1 190 ? 8.629 17.445 -9.372 1.00 80.00 190 THR A C 1
ATOM 1470 O O . THR A 1 190 ? 8.727 16.895 -10.460 1.00 80.00 190 THR A O 1
ATOM 1473 N N . SER A 1 191 ? 9.243 18.607 -9.124 1.00 81.69 191 SER A N 1
ATOM 1474 C CA . SER A 1 191 ? 10.253 19.170 -10.040 1.00 81.69 191 SER A CA 1
ATOM 1475 C C . SER A 1 191 ? 11.547 18.340 -10.109 1.00 81.69 191 SER A C 1
ATOM 1477 O O . SER A 1 191 ? 12.316 18.494 -11.048 1.00 81.69 191 SER A O 1
ATOM 1479 N N . GLU A 1 192 ? 11.777 17.471 -9.123 1.00 80.19 192 GLU A N 1
ATOM 1480 C CA . GLU A 1 192 ? 12.855 16.473 -9.054 1.00 80.19 192 GLU A CA 1
ATOM 1481 C C . GLU A 1 192 ? 12.411 15.119 -9.652 1.00 80.19 192 GLU A C 1
ATOM 1483 O O . GLU A 1 192 ? 13.214 14.402 -10.240 1.00 80.19 192 GLU A O 1
ATOM 1488 N N . TYR A 1 193 ? 11.118 14.784 -9.536 1.00 82.31 193 TYR A N 1
ATOM 1489 C CA . TYR A 1 193 ? 10.484 13.541 -9.991 1.00 82.31 193 TYR A CA 1
ATOM 1490 C C . TYR A 1 193 ? 9.311 13.854 -10.934 1.00 82.31 193 TYR A C 1
ATOM 1492 O O . TYR A 1 193 ? 8.150 13.562 -10.642 1.00 82.31 193 TYR A O 1
ATOM 1500 N N . ASN A 1 194 ? 9.614 14.485 -12.067 1.00 78.25 194 ASN A N 1
ATOM 1501 C CA . ASN A 1 194 ? 8.651 14.838 -13.116 1.00 78.25 194 ASN A CA 1
ATOM 1502 C C . ASN A 1 194 ? 8.481 13.739 -14.183 1.00 78.25 194 ASN A C 1
ATOM 1504 O O . ASN A 1 194 ? 7.846 13.977 -15.203 1.00 78.25 194 ASN A O 1
ATOM 1508 N N . GLY A 1 195 ? 9.042 12.550 -13.954 1.00 87.31 195 GLY A N 1
ATOM 1509 C CA . GLY A 1 195 ? 8.999 11.406 -14.864 1.00 87.31 195 GLY A CA 1
ATOM 1510 C C . GLY A 1 195 ? 9.275 10.088 -14.138 1.00 87.31 195 GLY A C 1
ATOM 1511 O O . GLY A 1 195 ? 9.427 10.043 -12.914 1.00 87.31 195 GLY A O 1
ATOM 1512 N N . HIS A 1 196 ? 9.327 8.989 -14.885 1.00 93.88 196 HIS A N 1
ATOM 1513 C CA . HIS A 1 196 ? 9.280 7.632 -14.331 1.00 93.88 196 HIS A CA 1
ATOM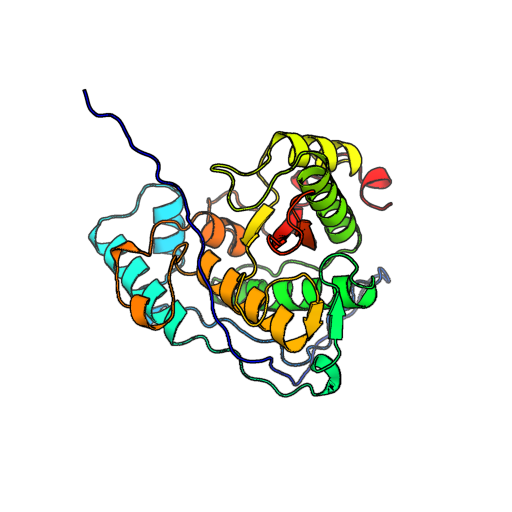 1514 C C . HIS A 1 196 ? 10.615 7.070 -13.802 1.00 93.88 196 HIS A C 1
ATOM 1516 O O . HIS A 1 196 ? 10.608 6.119 -13.018 1.00 93.88 196 HIS A O 1
ATOM 1522 N N . THR A 1 197 ? 11.750 7.688 -14.127 1.00 94.75 197 THR A N 1
ATOM 1523 C CA . THR A 1 197 ? 13.081 7.294 -13.626 1.00 94.75 197 THR A CA 1
ATOM 1524 C C . THR A 1 197 ? 13.373 7.882 -12.242 1.00 94.75 197 THR A C 1
ATOM 1526 O O . THR A 1 197 ? 13.143 9.066 -12.007 1.00 94.75 197 THR A O 1
ATOM 1529 N N . ARG A 1 198 ? 13.902 7.069 -11.318 1.00 95.06 198 ARG A N 1
ATOM 1530 C CA . ARG A 1 198 ? 14.406 7.480 -9.986 1.00 95.06 198 ARG A CA 1
ATOM 1531 C C . ARG A 1 198 ? 15.338 6.407 -9.417 1.00 95.06 198 ARG A C 1
ATOM 1533 O O . ARG A 1 198 ? 15.416 5.321 -9.975 1.00 95.06 198 ARG A O 1
ATOM 1540 N N . THR A 1 199 ? 16.049 6.654 -8.318 1.00 96.38 199 THR A N 1
ATOM 1541 C CA . THR A 1 199 ? 16.831 5.574 -7.681 1.00 96.38 199 THR A CA 1
ATOM 1542 C C . THR A 1 199 ? 15.927 4.599 -6.922 1.00 96.38 199 THR A C 1
ATOM 1544 O O . THR A 1 199 ? 14.837 4.974 -6.479 1.00 96.38 199 THR A O 1
ATOM 1547 N N . MET A 1 200 ? 16.366 3.351 -6.717 1.00 97.38 200 MET A N 1
ATOM 1548 C CA . MET A 1 200 ? 15.622 2.405 -5.864 1.00 97.38 200 MET A CA 1
ATOM 1549 C C . MET A 1 200 ? 15.456 2.960 -4.435 1.00 97.38 200 MET A C 1
ATOM 1551 O O . MET A 1 200 ? 14.408 2.792 -3.814 1.00 97.38 200 MET A O 1
ATOM 1555 N N . LYS A 1 201 ? 16.452 3.715 -3.959 1.00 95.38 201 LYS A N 1
ATOM 1556 C CA . LYS A 1 201 ? 16.442 4.495 -2.712 1.00 95.38 201 LYS A CA 1
ATOM 1557 C C . LYS A 1 201 ? 15.231 5.430 -2.610 1.00 95.38 201 LYS A C 1
ATOM 1559 O O . LYS A 1 201 ? 14.491 5.375 -1.630 1.00 95.38 201 LYS A O 1
ATOM 1564 N N . VAL A 1 202 ? 14.993 6.228 -3.656 1.00 95.38 202 VAL A N 1
ATOM 1565 C CA . VAL A 1 202 ? 13.816 7.106 -3.784 1.00 95.38 202 VAL A CA 1
ATOM 1566 C C . VAL A 1 202 ? 12.527 6.287 -3.848 1.00 95.38 202 VAL A C 1
ATOM 1568 O O . VAL A 1 202 ? 11.555 6.611 -3.170 1.00 95.38 202 VAL A O 1
ATOM 1571 N N . LEU A 1 203 ? 12.494 5.209 -4.637 1.00 97.06 203 LEU A N 1
ATOM 1572 C CA . LEU A 1 203 ? 11.283 4.399 -4.791 1.00 97.06 203 LEU A CA 1
ATOM 1573 C C . LEU A 1 203 ? 10.849 3.765 -3.459 1.00 97.06 203 LEU A C 1
ATOM 1575 O O . LEU A 1 203 ? 9.674 3.837 -3.094 1.00 97.06 203 LEU A O 1
ATOM 1579 N N . LYS A 1 204 ? 11.795 3.206 -2.695 1.00 97.56 204 LYS A N 1
ATOM 1580 C CA . LYS A 1 204 ? 11.538 2.661 -1.354 1.00 97.56 204 LYS A CA 1
ATOM 1581 C C . LYS A 1 204 ? 11.053 3.737 -0.377 1.00 97.56 204 LYS A C 1
ATOM 1583 O O . LYS A 1 204 ? 10.206 3.430 0.456 1.00 97.56 204 LYS A O 1
ATOM 1588 N N . GLU A 1 205 ? 11.484 4.993 -0.510 1.00 95.38 205 GLU A N 1
ATOM 1589 C CA . GLU A 1 205 ? 10.957 6.089 0.316 1.00 95.38 205 GLU A CA 1
ATOM 1590 C C . GLU A 1 205 ? 9.505 6.404 0.013 1.00 95.38 205 GLU A C 1
ATOM 1592 O O . GLU A 1 205 ? 8.681 6.525 0.917 1.00 95.38 205 GLU A O 1
ATOM 1597 N N . GLN A 1 206 ? 9.188 6.559 -1.264 1.00 95.88 206 GLN A N 1
ATOM 1598 C CA . GLN A 1 206 ? 7.853 6.956 -1.685 1.00 95.88 206 GLN A CA 1
ATOM 1599 C C . GLN A 1 206 ? 6.844 5.870 -1.289 1.00 95.88 206 GLN A C 1
ATOM 1601 O O . GLN A 1 206 ? 5.769 6.175 -0.775 1.00 95.88 206 GLN A O 1
ATOM 1606 N N . ILE A 1 207 ? 7.261 4.603 -1.367 1.00 97.69 207 ILE A N 1
ATOM 1607 C CA . ILE A 1 207 ? 6.567 3.462 -0.770 1.00 97.69 207 ILE A CA 1
ATOM 1608 C C . ILE A 1 207 ? 6.491 3.549 0.768 1.00 97.69 207 ILE A C 1
ATOM 1610 O O . ILE A 1 207 ? 5.411 3.333 1.317 1.00 97.69 207 ILE A O 1
ATOM 1614 N N . TYR A 1 208 ? 7.575 3.877 1.485 1.00 96.62 208 TYR A N 1
ATOM 1615 C CA . TYR A 1 208 ? 7.558 4.071 2.947 1.00 96.62 208 TYR A CA 1
ATOM 1616 C C . TYR A 1 208 ? 6.517 5.118 3.363 1.00 96.62 208 TYR A C 1
ATOM 1618 O O . TYR A 1 208 ? 5.731 4.897 4.289 1.00 96.62 208 TYR A O 1
ATOM 1626 N N . PHE A 1 209 ? 6.476 6.242 2.646 1.00 95.06 209 PHE A N 1
ATOM 1627 C CA . PHE A 1 209 ? 5.524 7.322 2.864 1.00 95.06 209 PHE A CA 1
ATOM 1628 C C . PHE A 1 209 ? 4.093 6.902 2.503 1.00 95.06 209 PHE A C 1
ATOM 1630 O O . PHE A 1 209 ? 3.198 7.097 3.321 1.00 95.06 209 PHE A O 1
ATOM 1637 N N . ASN A 1 210 ? 3.867 6.243 1.362 1.00 96.81 210 ASN A N 1
ATOM 1638 C CA . ASN A 1 210 ? 2.545 5.730 0.995 1.00 96.81 210 ASN A CA 1
ATOM 1639 C C . ASN A 1 210 ? 2.003 4.723 2.029 1.00 96.81 210 ASN A C 1
ATOM 1641 O O . ASN A 1 210 ? 0.870 4.871 2.485 1.00 96.81 210 ASN A O 1
ATOM 1645 N N . VAL A 1 211 ? 2.807 3.748 2.481 1.00 98.06 211 VAL A N 1
ATOM 1646 C CA . VAL A 1 211 ? 2.378 2.799 3.529 1.00 98.06 211 VAL A CA 1
ATOM 1647 C C . VAL A 1 211 ? 2.115 3.527 4.855 1.00 98.06 211 VAL A C 1
ATOM 1649 O O . VAL A 1 211 ? 1.164 3.186 5.559 1.00 98.06 211 VAL A O 1
ATOM 1652 N N . LYS A 1 212 ? 2.891 4.569 5.195 1.00 95.56 212 LYS A N 1
ATOM 1653 C CA . LYS A 1 212 ? 2.576 5.444 6.337 1.00 95.56 212 LYS A CA 1
ATOM 1654 C C . LYS A 1 212 ? 1.223 6.142 6.171 1.00 95.56 212 LYS A C 1
ATOM 1656 O O . LYS A 1 212 ? 0.436 6.080 7.108 1.00 95.56 212 LYS A O 1
ATOM 1661 N N . GLN A 1 213 ? 0.933 6.762 5.024 1.00 95.94 213 GLN A N 1
ATOM 1662 C CA . GLN A 1 213 ? -0.353 7.428 4.764 1.00 95.94 213 GLN A CA 1
ATOM 1663 C C . GLN A 1 213 ? -1.524 6.447 4.916 1.00 95.94 213 GLN A C 1
ATOM 1665 O O . GLN A 1 213 ? -2.452 6.718 5.676 1.00 95.94 213 GLN A O 1
ATOM 1670 N N . MET A 1 214 ? -1.431 5.284 4.259 1.00 97.75 214 MET A N 1
ATOM 1671 C CA . MET A 1 214 ? -2.428 4.208 4.310 1.00 97.75 214 MET A CA 1
ATOM 1672 C C . MET A 1 214 ? -2.696 3.718 5.738 1.00 97.75 214 MET A C 1
ATOM 1674 O O . MET A 1 214 ? -3.843 3.497 6.112 1.00 97.75 214 MET A O 1
ATOM 1678 N N . LEU A 1 215 ? -1.654 3.541 6.559 1.00 98.38 215 LEU A N 1
ATOM 1679 C CA . LEU A 1 215 ? -1.811 3.113 7.953 1.00 98.38 215 LEU A CA 1
ATOM 1680 C C . LEU A 1 215 ? -2.326 4.247 8.854 1.00 98.38 215 LEU A C 1
ATOM 1682 O O . LEU A 1 215 ? -3.174 4.019 9.722 1.00 98.38 215 LEU A O 1
ATOM 1686 N N . PHE A 1 216 ? -1.815 5.462 8.687 1.00 98.12 216 PHE A N 1
ATOM 1687 C CA . PHE A 1 216 ? -2.047 6.589 9.584 1.00 98.12 216 PHE A CA 1
ATOM 1688 C C . PHE A 1 216 ? -3.049 7.594 9.008 1.00 98.12 216 PHE A C 1
ATOM 1690 O O . PHE A 1 216 ? -2.775 8.788 8.934 1.00 98.12 216 PHE A O 1
ATOM 1697 N N . GLY A 1 217 ? -4.251 7.113 8.693 1.00 96.06 217 GLY A N 1
ATOM 1698 C CA . GLY A 1 217 ? -5.432 7.959 8.525 1.00 96.06 217 GLY A CA 1
ATOM 1699 C C . GLY A 1 217 ? -5.681 8.516 7.124 1.00 96.06 217 GLY A C 1
ATOM 1700 O O . GLY A 1 217 ? -6.367 9.532 7.013 1.00 96.06 217 GLY A O 1
ATOM 1701 N N . GLY A 1 218 ? -5.103 7.918 6.079 1.00 93.25 218 GLY A N 1
ATOM 1702 C CA . GLY A 1 218 ? -5.247 8.408 4.706 1.00 93.25 218 GLY A CA 1
ATOM 1703 C C . GLY A 1 218 ? -4.640 9.803 4.530 1.00 93.25 218 GLY A C 1
ATOM 1704 O O . GLY A 1 218 ? -5.201 10.638 3.824 1.00 93.25 218 GLY A O 1
ATOM 1705 N N . PHE A 1 219 ? -3.544 10.093 5.247 1.00 93.50 219 PHE A N 1
ATOM 1706 C CA . PHE A 1 219 ? -3.025 11.456 5.401 1.00 93.50 219 PHE A CA 1
ATOM 1707 C C . PHE A 1 219 ? -2.719 12.135 4.057 1.00 93.50 219 PHE A C 1
ATOM 1709 O O . PHE A 1 219 ? -1.845 11.681 3.313 1.00 93.50 219 PHE A O 1
ATOM 1716 N N . TYR A 1 220 ? -3.377 13.270 3.789 1.00 87.69 220 TYR A N 1
ATOM 1717 C CA . TYR A 1 220 ? -3.122 14.097 2.607 1.00 87.69 220 TYR A CA 1
ATOM 1718 C C . TYR A 1 220 ? -2.444 15.432 2.970 1.00 87.69 220 TYR A C 1
ATOM 1720 O O . TYR A 1 220 ? -2.995 16.283 3.674 1.00 87.69 220 TYR A O 1
ATOM 1728 N N . GLY A 1 221 ? -1.229 15.645 2.465 1.00 86.12 221 GLY A N 1
ATOM 1729 C CA . GLY A 1 221 ? -0.429 16.847 2.713 1.00 86.12 221 GLY A CA 1
ATOM 1730 C C . GLY A 1 221 ? 1.064 16.549 2.828 1.00 86.12 221 GLY A C 1
ATOM 1731 O O . GLY A 1 221 ? 1.498 15.419 2.615 1.00 86.12 221 GLY A O 1
ATOM 1732 N N . SER A 1 222 ? 1.839 17.569 3.191 1.00 83.56 222 SER A N 1
ATOM 1733 C CA . SER A 1 222 ? 3.290 17.488 3.421 1.00 83.56 222 SER A CA 1
ATOM 1734 C C . SER A 1 222 ? 3.652 17.499 4.920 1.00 83.56 222 SER A C 1
ATOM 1736 O O . SER A 1 222 ? 2.783 17.671 5.778 1.00 83.56 222 SER A O 1
ATOM 1738 N N . ASP A 1 223 ? 4.933 17.313 5.270 1.00 82.81 223 ASP A N 1
ATOM 1739 C CA . ASP A 1 223 ? 5.394 17.172 6.669 1.00 82.81 223 ASP A CA 1
ATOM 1740 C C . ASP A 1 223 ? 4.959 18.330 7.596 1.00 82.81 223 ASP A C 1
ATOM 1742 O O . ASP A 1 223 ? 4.616 18.093 8.758 1.00 82.81 223 ASP A O 1
ATOM 1746 N N . ASN A 1 224 ? 4.881 19.575 7.103 1.00 88.38 224 ASN A N 1
ATOM 1747 C CA . ASN A 1 224 ? 4.427 20.713 7.919 1.00 88.38 224 ASN A CA 1
ATOM 1748 C C . ASN A 1 224 ? 2.922 20.658 8.268 1.00 88.38 224 ASN A C 1
ATOM 1750 O O . ASN A 1 224 ? 2.498 21.213 9.284 1.00 88.38 224 ASN A O 1
ATOM 1754 N N . GLN A 1 225 ? 2.130 19.926 7.483 1.00 92.31 225 GLN A N 1
ATOM 1755 C CA . GLN A 1 225 ? 0.690 19.734 7.652 1.00 92.31 225 GLN A CA 1
ATOM 1756 C C . GLN A 1 225 ? 0.343 18.522 8.532 1.00 92.31 225 GLN A C 1
ATOM 1758 O O . GLN A 1 225 ? -0.820 18.343 8.882 1.00 92.31 225 GLN A O 1
ATOM 1763 N N . MET A 1 226 ? 1.316 17.715 8.976 1.00 92.81 226 MET A N 1
ATOM 1764 C CA . MET A 1 226 ? 1.052 16.507 9.780 1.00 92.81 226 MET A CA 1
ATOM 1765 C C . MET A 1 226 ? 0.336 16.755 11.115 1.00 92.81 226 MET A C 1
ATOM 1767 O O . MET A 1 226 ? -0.197 15.807 11.684 1.00 92.81 226 MET A O 1
ATOM 1771 N N . ASN A 1 227 ? 0.307 17.987 11.634 1.00 95.69 227 ASN A N 1
ATOM 1772 C CA . ASN A 1 227 ? -0.413 18.324 12.871 1.00 95.69 227 ASN A CA 1
ATOM 1773 C C . ASN A 1 227 ? -1.894 18.701 12.639 1.00 95.69 227 ASN A C 1
ATOM 1775 O O . ASN A 1 227 ? -2.645 18.827 13.606 1.00 95.69 227 ASN A O 1
ATOM 1779 N N . ASP A 1 228 ? -2.315 18.896 11.387 1.00 96.25 228 ASP A N 1
ATOM 1780 C CA . ASP A 1 228 ? -3.678 19.281 11.017 1.00 96.25 228 ASP A CA 1
ATOM 1781 C C . ASP A 1 228 ? -4.601 18.052 11.012 1.00 96.25 228 ASP A C 1
ATOM 1783 O O . ASP A 1 228 ? -4.562 17.198 10.126 1.00 96.25 228 ASP A O 1
ATOM 1787 N N . ALA A 1 229 ? -5.456 17.975 12.034 1.00 96.19 229 ALA A N 1
ATOM 1788 C CA . ALA A 1 229 ? -6.387 16.874 12.250 1.00 96.19 229 ALA A CA 1
ATOM 1789 C C . ALA A 1 229 ? -7.434 16.696 11.132 1.00 96.19 229 ALA A C 1
ATOM 1791 O O . ALA A 1 229 ? -8.031 15.623 11.054 1.00 96.19 229 ALA A O 1
ATOM 1792 N N . SER A 1 230 ? -7.666 17.700 10.274 1.00 96.12 230 SER A N 1
ATOM 1793 C CA . SER A 1 230 ? -8.613 17.582 9.153 1.00 96.12 230 SER A CA 1
ATOM 1794 C C . SER A 1 230 ? -8.108 16.660 8.038 1.00 96.12 230 SER A C 1
ATOM 1796 O O . SER A 1 230 ? -8.910 16.107 7.291 1.00 96.12 230 SER A O 1
ATOM 1798 N N . ARG A 1 231 ? -6.791 16.426 7.980 1.00 96.06 231 ARG A N 1
ATOM 1799 C CA . ARG A 1 231 ? -6.123 15.624 6.940 1.00 96.06 231 ARG A CA 1
ATOM 1800 C C . ARG A 1 231 ? -6.147 14.123 7.180 1.00 96.06 231 ARG A C 1
ATOM 1802 O O . ARG A 1 231 ? -5.665 13.369 6.344 1.00 96.06 231 ARG A O 1
ATOM 1809 N N . TYR A 1 232 ? -6.698 13.704 8.315 1.00 96.81 232 TYR A N 1
ATOM 1810 C CA . TYR A 1 232 ? -6.811 12.313 8.738 1.00 96.81 232 TYR A CA 1
ATOM 1811 C C . TYR A 1 232 ? -8.259 11.857 8.529 1.00 96.81 232 TYR A C 1
ATOM 1813 O O . TYR A 1 232 ? -9.126 12.022 9.396 1.00 96.81 232 TYR A O 1
ATOM 1821 N N . VAL A 1 233 ? -8.527 11.369 7.319 1.00 92.06 233 VAL A N 1
ATOM 1822 C CA . VAL A 1 233 ? -9.875 11.187 6.766 1.00 92.06 233 VAL A CA 1
ATOM 1823 C C . VAL A 1 233 ? -10.368 9.741 6.810 1.00 92.06 233 VAL A C 1
ATOM 1825 O O . VAL A 1 233 ? -11.553 9.529 7.068 1.00 92.06 233 VAL A O 1
ATOM 1828 N N . GLU A 1 234 ? -9.482 8.763 6.618 1.00 92.94 234 GLU A N 1
ATOM 1829 C CA . GLU A 1 234 ? -9.817 7.403 6.169 1.00 92.94 234 GLU A CA 1
ATOM 1830 C C . GLU A 1 234 ? -8.941 6.343 6.872 1.00 92.94 234 GLU A C 1
ATOM 1832 O O . GLU A 1 234 ? -7.803 6.612 7.230 1.00 92.94 234 GLU A O 1
ATOM 1837 N N . TRP A 1 235 ? -9.470 5.142 7.138 1.00 97.31 235 TRP A N 1
ATOM 1838 C CA . TRP A 1 235 ? -8.712 4.036 7.762 1.00 97.31 235 TRP A CA 1
ATOM 1839 C C . TRP A 1 235 ? -9.105 2.654 7.197 1.00 97.31 235 TRP A C 1
ATOM 1841 O O . TRP A 1 235 ? -8.838 1.640 7.841 1.00 97.31 235 TRP A O 1
ATOM 1851 N N . GLU A 1 236 ? -9.735 2.578 6.025 1.00 95.06 236 GLU A N 1
ATOM 1852 C CA . GLU A 1 236 ? -10.044 1.324 5.323 1.00 95.06 236 GLU A CA 1
ATOM 1853 C C . GLU A 1 236 ? -8.773 0.630 4.802 1.00 95.06 236 GLU A C 1
ATOM 1855 O O . GLU A 1 236 ? -8.654 -0.589 4.948 1.00 95.06 236 GLU A O 1
ATOM 1860 N N . HIS A 1 237 ? -7.784 1.385 4.309 1.00 96.81 237 HIS A N 1
ATOM 1861 C CA . HIS A 1 237 ? -6.442 0.896 3.969 1.00 96.81 237 HIS A CA 1
ATOM 1862 C C . HIS A 1 237 ? -5.689 0.403 5.211 1.00 96.81 237 HIS A C 1
ATOM 1864 O O . HIS A 1 237 ? -5.184 -0.723 5.251 1.00 96.81 237 HIS A O 1
ATOM 1870 N N . ALA A 1 238 ? -5.686 1.198 6.289 1.00 97.94 238 ALA A N 1
ATOM 1871 C CA . ALA A 1 238 ? -5.177 0.775 7.596 1.00 97.94 238 ALA A CA 1
ATOM 1872 C C . ALA A 1 238 ? -5.879 -0.506 8.072 1.00 97.94 238 ALA A C 1
ATOM 1874 O O . ALA A 1 238 ? -5.257 -1.409 8.639 1.00 97.94 238 ALA A O 1
ATOM 1875 N N . GLY A 1 239 ? -7.178 -0.594 7.796 1.00 96.56 239 GLY A N 1
ATOM 1876 C CA . GLY A 1 239 ? -7.995 -1.776 7.941 1.00 96.56 239 GLY A CA 1
ATOM 1877 C C . GLY A 1 239 ? -7.439 -2.950 7.141 1.00 96.56 239 GLY A C 1
ATOM 1878 O O . GLY A 1 239 ? -7.126 -3.971 7.742 1.00 96.56 239 GLY A O 1
ATOM 1879 N N . ASP A 1 240 ? -7.288 -2.873 5.820 1.00 96.06 240 ASP A N 1
ATOM 1880 C CA . ASP A 1 240 ? -6.929 -4.053 5.023 1.00 96.06 240 ASP A CA 1
ATOM 1881 C C . ASP A 1 240 ? -5.499 -4.524 5.310 1.00 96.06 240 ASP A C 1
ATOM 1883 O O . ASP A 1 240 ? -5.279 -5.693 5.658 1.00 96.06 240 ASP A O 1
ATOM 1887 N N . LEU A 1 241 ? -4.537 -3.596 5.299 1.00 97.56 241 LEU A N 1
ATOM 1888 C CA . LEU A 1 241 ? -3.126 -3.861 5.591 1.00 97.56 241 LEU A CA 1
ATOM 1889 C C . LEU A 1 241 ? -2.933 -4.515 6.969 1.00 97.56 241 LEU A C 1
ATOM 1891 O O . LEU A 1 241 ? -2.132 -5.444 7.111 1.00 97.56 241 LEU A O 1
ATOM 1895 N N . LEU A 1 242 ? -3.715 -4.128 7.984 1.00 97.25 242 LEU A N 1
ATOM 1896 C CA . LEU A 1 242 ? -3.681 -4.738 9.323 1.00 97.25 242 LEU A CA 1
ATOM 1897 C C . LEU A 1 242 ? -4.690 -5.891 9.506 1.00 97.25 242 LEU A C 1
ATOM 1899 O O . LEU A 1 242 ? -4.659 -6.591 10.523 1.00 97.25 242 LEU A O 1
ATOM 1903 N N . GLY A 1 243 ? -5.568 -6.153 8.535 1.00 95.38 243 GLY A N 1
ATOM 1904 C CA . GLY A 1 243 ? -6.709 -7.067 8.660 1.00 95.38 243 GLY A CA 1
ATOM 1905 C C . GLY A 1 243 ? -7.668 -6.671 9.790 1.00 95.38 243 GLY A C 1
ATOM 1906 O O . GLY A 1 243 ? -7.996 -7.512 10.631 1.00 95.38 243 GLY A O 1
ATOM 1907 N N . LEU A 1 244 ? -7.998 -5.385 9.878 1.00 95.38 244 LEU A N 1
ATOM 1908 C CA . LEU A 1 244 ? -8.869 -4.704 10.834 1.00 95.38 244 LEU A CA 1
ATOM 1909 C C . LEU A 1 244 ? -10.021 -3.935 10.148 1.00 95.38 244 LEU A C 1
ATOM 1911 O O . LEU A 1 244 ? -10.620 -3.088 10.802 1.00 95.38 244 LEU A O 1
ATOM 1915 N N . ARG A 1 245 ? -10.371 -4.242 8.888 1.00 89.38 245 ARG A N 1
ATOM 1916 C CA . ARG A 1 245 ? -11.649 -3.803 8.291 1.00 89.38 245 ARG A CA 1
ATOM 1917 C C . ARG A 1 245 ? -12.835 -4.473 8.969 1.00 89.38 245 ARG A C 1
ATOM 1919 O O . ARG A 1 245 ? -13.887 -3.872 9.139 1.00 89.38 245 ARG A O 1
ATOM 1926 N N . SER A 1 246 ? -12.679 -5.740 9.349 1.00 86.44 246 SER A N 1
ATOM 1927 C CA . SER A 1 246 ? -13.715 -6.480 10.069 1.00 86.44 246 SER A CA 1
ATOM 1928 C C . SER A 1 246 ? -13.162 -7.677 10.838 1.00 86.44 246 SER A C 1
ATOM 1930 O O . SER A 1 246 ? -12.087 -8.213 10.546 1.00 86.44 246 SER A O 1
ATOM 1932 N N . LYS A 1 247 ? -13.975 -8.221 11.749 1.00 77.94 247 LYS A N 1
ATOM 1933 C CA . LYS A 1 247 ? -13.744 -9.556 12.337 1.00 77.94 247 LYS A CA 1
ATOM 1934 C C . LYS A 1 247 ? -13.608 -10.710 11.317 1.00 77.94 247 LYS A C 1
ATOM 1936 O O . LYS A 1 247 ? -13.162 -11.792 11.699 1.00 77.94 247 LYS A O 1
ATOM 1941 N N . TYR A 1 248 ? -13.963 -10.504 10.043 1.00 80.75 248 TYR A N 1
ATOM 1942 C CA . TYR A 1 248 ? -13.910 -11.508 8.972 1.00 80.75 248 TYR A CA 1
ATOM 1943 C C . TYR A 1 248 ? -12.680 -11.394 8.055 1.00 80.75 248 TYR A C 1
ATOM 1945 O O . TYR A 1 248 ? -12.609 -12.099 7.043 1.00 80.75 248 TYR A O 1
ATOM 1953 N N . ASP A 1 249 ? -11.700 -10.540 8.356 1.00 86.06 249 ASP A N 1
ATOM 1954 C CA . ASP A 1 249 ? -10.535 -10.358 7.484 1.00 86.06 249 ASP A CA 1
ATOM 1955 C C . ASP A 1 249 ? -9.652 -11.600 7.311 1.00 86.06 249 ASP A C 1
ATOM 1957 O O . ASP A 1 249 ? -9.582 -12.513 8.140 1.00 86.06 249 ASP A O 1
ATOM 1961 N N . ALA A 1 250 ? -8.949 -11.634 6.178 1.00 90.50 250 ALA A N 1
ATOM 1962 C CA . ALA A 1 250 ? -8.039 -12.718 5.854 1.00 90.50 250 ALA A CA 1
ATOM 1963 C C . ALA A 1 250 ? -6.845 -12.733 6.825 1.00 90.50 250 ALA A C 1
ATOM 1965 O O . ALA A 1 250 ? -6.055 -11.788 6.889 1.00 90.50 250 ALA A O 1
ATOM 1966 N N . LYS A 1 251 ? -6.679 -13.846 7.559 1.00 92.88 251 LYS A N 1
ATOM 1967 C CA . LYS A 1 251 ? -5.570 -14.025 8.517 1.00 92.88 251 LYS A CA 1
ATOM 1968 C C . LYS A 1 251 ? -4.202 -13.796 7.859 1.00 92.88 251 LYS A C 1
ATOM 1970 O O . LYS A 1 251 ? -3.332 -13.213 8.499 1.00 92.88 251 LYS A O 1
ATOM 1975 N N . THR A 1 252 ? -4.044 -14.205 6.597 1.00 95.50 252 THR A N 1
ATOM 1976 C CA . THR A 1 252 ? -2.901 -13.884 5.729 1.00 95.50 252 THR A CA 1
ATOM 1977 C C . THR A 1 252 ? -3.357 -13.649 4.280 1.00 95.50 252 THR A C 1
ATOM 1979 O O . THR A 1 252 ? -4.397 -14.169 3.860 1.00 95.50 252 THR A O 1
ATOM 1982 N N . LYS A 1 253 ? -2.564 -12.894 3.512 1.00 97.94 253 LYS A N 1
ATOM 1983 C CA . LYS A 1 253 ? -2.662 -12.744 2.054 1.00 97.94 253 LYS A CA 1
ATOM 1984 C C . LYS A 1 253 ? -1.322 -13.118 1.392 1.00 97.94 253 LYS A C 1
ATOM 1986 O O . LYS A 1 253 ? -0.286 -13.143 2.058 1.00 97.94 253 LYS A O 1
ATOM 1991 N N . LEU A 1 254 ? -1.364 -13.407 0.094 1.00 98.50 254 LEU A N 1
ATOM 1992 C CA . LEU A 1 254 ? -0.209 -13.403 -0.809 1.00 98.50 254 LEU A CA 1
ATOM 1993 C C . LEU A 1 254 ? -0.051 -11.992 -1.392 1.00 98.50 254 LEU A C 1
ATOM 1995 O O . LEU A 1 254 ? -1.074 -11.377 -1.679 1.00 98.50 254 LEU A O 1
ATOM 1999 N N . PHE A 1 255 ? 1.168 -11.483 -1.557 1.00 98.69 255 PHE A N 1
ATOM 2000 C CA . PHE A 1 255 ? 1.398 -10.057 -1.818 1.00 98.69 255 PHE A CA 1
ATOM 2001 C C . PHE A 1 255 ? 2.400 -9.766 -2.947 1.00 98.69 255 PHE A C 1
ATOM 2003 O O . PHE A 1 255 ? 3.382 -10.497 -3.103 1.00 98.69 255 PHE A O 1
ATOM 2010 N N . GLY A 1 256 ? 2.159 -8.678 -3.685 1.00 98.56 256 GLY A N 1
ATOM 2011 C CA . GLY A 1 256 ? 3.057 -8.076 -4.676 1.00 98.56 256 GLY A CA 1
ATOM 2012 C C . GLY A 1 256 ? 2.678 -6.614 -4.960 1.00 98.56 256 GLY A C 1
ATOM 2013 O O . GLY A 1 256 ? 1.556 -6.208 -4.660 1.00 98.56 256 GLY A O 1
ATOM 2014 N N . VAL A 1 257 ? 3.603 -5.833 -5.520 1.00 98.81 257 VAL A N 1
ATOM 2015 C CA . VAL A 1 257 ? 3.413 -4.413 -5.874 1.00 98.81 257 VAL A CA 1
ATOM 2016 C C . VAL A 1 257 ? 3.709 -4.198 -7.352 1.00 98.81 257 VAL A C 1
ATOM 2018 O O . VAL A 1 257 ? 4.690 -4.732 -7.861 1.00 98.81 257 VAL A O 1
ATOM 2021 N N . SER A 1 258 ? 2.886 -3.394 -8.019 1.00 98.81 258 SER A N 1
ATOM 2022 C CA . SER A 1 258 ? 3.112 -2.930 -9.391 1.00 98.81 258 SER A CA 1
ATOM 2023 C C . SER A 1 258 ? 2.844 -1.430 -9.519 1.00 98.81 258 SER A C 1
ATOM 2025 O O . SER A 1 258 ? 2.321 -0.800 -8.597 1.00 98.81 258 SER A O 1
ATOM 2027 N N . PHE A 1 259 ? 3.197 -0.871 -10.676 1.00 98.69 259 PHE A N 1
ATOM 2028 C CA . PHE A 1 259 ? 3.060 0.548 -10.988 1.00 98.69 259 PHE A CA 1
ATOM 2029 C C . PHE A 1 259 ? 2.391 0.730 -12.348 1.00 98.69 259 PHE A C 1
ATOM 2031 O O . PHE A 1 259 ? 2.633 -0.064 -13.259 1.00 98.69 259 PHE A O 1
ATOM 2038 N N . SER A 1 260 ? 1.573 1.770 -12.489 1.00 98.31 260 SER A N 1
ATOM 2039 C CA . SER A 1 260 ? 0.953 2.169 -13.757 1.00 98.31 260 SER A CA 1
ATOM 2040 C C . SER A 1 260 ? 1.086 3.671 -13.968 1.00 98.31 260 SER A C 1
ATOM 2042 O O . SER A 1 260 ? 1.143 4.424 -13.001 1.00 98.31 260 SER A O 1
ATOM 2044 N N . SER A 1 261 ? 1.054 4.125 -15.218 1.00 96.62 261 SER A N 1
ATOM 2045 C CA . SER A 1 261 ? 0.865 5.540 -15.558 1.00 96.62 261 SER A CA 1
ATOM 2046 C C . SER A 1 261 ? -0.442 5.773 -16.313 1.00 96.62 261 SER A C 1
ATOM 2048 O O . SER A 1 261 ? -1.097 4.822 -16.758 1.00 96.62 261 SER A O 1
ATOM 2050 N N . LEU A 1 262 ? -0.790 7.043 -16.522 1.00 94.56 262 LEU A N 1
ATOM 2051 C CA . LEU A 1 262 ? -1.668 7.417 -17.628 1.00 94.56 262 LEU A CA 1
ATOM 2052 C C . LEU A 1 262 ? -0.933 7.209 -18.966 1.00 94.56 262 LEU A C 1
ATOM 2054 O O . LEU A 1 262 ? 0.292 7.093 -19.010 1.00 94.56 262 LEU A O 1
ATOM 2058 N N . LYS A 1 263 ? -1.682 7.139 -20.069 1.00 89.19 263 LYS A N 1
ATOM 2059 C CA . LYS A 1 263 ? -1.118 7.007 -21.426 1.00 89.19 263 LYS A CA 1
ATOM 2060 C C . LYS A 1 263 ? -0.443 8.282 -21.906 1.00 89.19 263 LYS A C 1
ATOM 2062 O O . LYS A 1 263 ? 0.565 8.219 -22.597 1.00 89.19 263 LYS A O 1
ATOM 2067 N N . ASP A 1 264 ? -1.034 9.411 -21.537 1.00 88.25 264 ASP A N 1
ATOM 2068 C CA . ASP A 1 264 ? -0.683 10.738 -22.040 1.00 88.25 264 ASP A CA 1
ATOM 2069 C C . ASP A 1 264 ? 0.128 11.543 -21.000 1.00 88.25 264 ASP A C 1
ATOM 2071 O O . ASP A 1 264 ? 0.380 12.731 -21.185 1.00 88.25 264 ASP A O 1
ATOM 2075 N N . ASP A 1 265 ? 0.495 10.900 -19.882 1.00 90.88 265 ASP A N 1
ATOM 2076 C CA . ASP A 1 265 ? 1.240 11.469 -18.753 1.00 90.88 265 ASP A CA 1
ATOM 2077 C C . ASP A 1 265 ? 1.921 10.338 -17.949 1.00 90.88 265 ASP A C 1
ATOM 2079 O O . ASP A 1 265 ? 1.306 9.686 -17.096 1.00 90.88 265 ASP A O 1
ATOM 2083 N N . ASP A 1 266 ? 3.199 10.091 -18.244 1.00 90.12 266 ASP A N 1
ATOM 2084 C CA . ASP A 1 266 ? 4.035 9.071 -17.596 1.00 90.12 266 ASP A CA 1
ATOM 2085 C C . ASP A 1 266 ? 4.597 9.509 -16.227 1.00 90.12 266 ASP A C 1
ATOM 2087 O O . ASP A 1 266 ? 5.039 8.671 -15.436 1.00 90.12 266 ASP A O 1
ATOM 2091 N N . SER A 1 267 ? 4.501 10.802 -15.893 1.00 88.56 267 SER A N 1
ATOM 2092 C CA . SER A 1 267 ? 4.835 11.340 -14.569 1.00 88.56 267 SER A CA 1
ATOM 2093 C C . SER A 1 267 ? 3.824 10.905 -13.499 1.00 88.56 267 SER A C 1
ATOM 2095 O O . SER A 1 267 ? 4.178 10.713 -12.331 1.00 88.56 267 SER A O 1
ATOM 2097 N N . LYS A 1 268 ? 2.560 10.708 -13.901 1.00 92.25 268 LYS A N 1
ATOM 2098 C CA . LYS A 1 268 ? 1.435 10.299 -13.048 1.00 92.25 268 LYS A CA 1
ATOM 2099 C C . LYS A 1 268 ? 1.463 8.801 -12.732 1.00 92.25 268 LYS A C 1
ATOM 2101 O O . LYS A 1 268 ? 0.619 8.037 -13.198 1.00 92.25 268 LYS A O 1
ATOM 2106 N N . ILE A 1 269 ? 2.406 8.393 -11.882 1.00 96.69 269 ILE A N 1
ATOM 2107 C CA . ILE A 1 269 ? 2.562 6.991 -11.469 1.00 96.69 269 ILE A CA 1
ATOM 2108 C C . ILE A 1 269 ? 1.674 6.624 -10.274 1.00 96.69 269 ILE A C 1
ATOM 2110 O O . ILE A 1 269 ? 1.856 7.127 -9.162 1.00 96.69 269 ILE A O 1
ATOM 2114 N N . SER A 1 270 ? 0.770 5.676 -10.514 1.00 98.12 270 SER A N 1
ATOM 2115 C CA . SER A 1 270 ? -0.038 4.972 -9.513 1.00 98.12 270 SER A CA 1
ATOM 2116 C C . SER A 1 270 ? 0.694 3.725 -9.002 1.00 98.12 270 SER A C 1
ATOM 2118 O O . SER A 1 270 ? 1.489 3.115 -9.721 1.00 98.12 270 SER A O 1
ATOM 2120 N N . VAL A 1 271 ? 0.431 3.352 -7.753 1.00 98.69 271 VAL A N 1
ATOM 2121 C CA . VAL A 1 271 ? 1.049 2.250 -7.007 1.00 98.69 271 VAL A CA 1
ATOM 2122 C C . VAL A 1 271 ? -0.045 1.281 -6.577 1.00 98.69 271 VAL A C 1
ATOM 2124 O O . VAL A 1 271 ? -0.925 1.651 -5.805 1.00 98.69 271 VAL A O 1
ATOM 2127 N N . HIS A 1 272 ? 0.047 0.025 -7.007 1.00 98.69 272 HIS A N 1
ATOM 2128 C CA . HIS A 1 272 ? -0.948 -1.005 -6.708 1.00 98.69 272 HIS A CA 1
ATOM 2129 C C . HIS A 1 272 ? -0.375 -1.996 -5.694 1.00 98.69 272 HIS A C 1
ATOM 2131 O O . HIS A 1 272 ? 0.388 -2.899 -6.052 1.00 98.69 272 HIS A O 1
ATOM 2137 N N . MET A 1 273 ? -0.721 -1.848 -4.413 1.00 98.75 273 MET A N 1
ATOM 2138 C CA . MET A 1 273 ? -0.310 -2.785 -3.364 1.00 98.75 273 MET A CA 1
ATOM 2139 C C . MET A 1 273 ? -1.317 -3.937 -3.294 1.00 98.75 273 MET A C 1
ATOM 2141 O O . MET A 1 273 ? -2.384 -3.827 -2.690 1.00 98.75 273 MET A O 1
ATOM 2145 N N . ILE A 1 274 ? -1.000 -5.058 -3.945 1.00 98.62 274 ILE A N 1
ATOM 2146 C CA . ILE A 1 274 ? -1.959 -6.143 -4.170 1.00 98.62 274 ILE A CA 1
ATOM 2147 C C . ILE A 1 274 ? -1.804 -7.270 -3.156 1.00 98.62 274 ILE A C 1
ATOM 2149 O O . ILE A 1 274 ? -0.809 -7.994 -3.125 1.00 98.62 274 ILE A O 1
ATOM 2153 N N . GLY A 1 275 ? -2.863 -7.494 -2.380 1.00 97.94 275 GLY A N 1
ATOM 2154 C CA . GLY A 1 275 ? -3.027 -8.614 -1.468 1.00 97.94 275 GLY A CA 1
ATOM 2155 C C . GLY A 1 275 ? -4.116 -9.606 -1.907 1.00 97.94 275 GLY A C 1
ATOM 2156 O O . GLY A 1 275 ? -5.312 -9.328 -1.823 1.00 97.94 275 GLY A O 1
ATOM 2157 N N . VAL A 1 276 ? -3.727 -10.841 -2.229 1.00 98.12 276 VAL A N 1
ATOM 2158 C CA . VAL A 1 276 ? -4.626 -11.958 -2.569 1.00 98.12 276 VAL A CA 1
ATOM 2159 C C . VAL A 1 276 ? -4.833 -12.894 -1.373 1.00 98.12 276 VAL A C 1
ATOM 2161 O O . VAL A 1 276 ? -3.962 -13.686 -1.010 1.00 98.12 276 VAL A O 1
ATOM 2164 N N . ALA A 1 277 ? -6.021 -12.875 -0.767 1.00 96.75 277 ALA A N 1
ATOM 2165 C CA . ALA A 1 277 ? -6.411 -13.884 0.222 1.00 96.75 277 ALA A CA 1
ATOM 2166 C C . ALA A 1 277 ? -6.757 -15.228 -0.453 1.00 96.75 277 ALA A C 1
ATOM 2168 O O . ALA A 1 277 ? -7.516 -15.254 -1.422 1.00 96.75 277 ALA A O 1
ATOM 2169 N N . LYS A 1 278 ? -6.304 -16.368 0.104 1.00 95.75 278 LYS A N 1
ATOM 2170 C CA . LYS A 1 278 ? -6.537 -17.717 -0.475 1.00 95.75 278 LYS A CA 1
ATOM 2171 C C . LYS A 1 278 ? -8.009 -18.024 -0.805 1.00 95.75 278 LYS A C 1
ATOM 2173 O O . LYS A 1 278 ? -8.281 -18.699 -1.790 1.00 95.75 278 LYS A O 1
ATOM 2178 N N . ARG A 1 279 ? -8.961 -17.486 -0.027 1.00 95.19 279 ARG A N 1
ATOM 2179 C CA . ARG A 1 279 ? -10.422 -17.620 -0.245 1.00 95.19 279 ARG A CA 1
ATOM 2180 C C . ARG A 1 279 ? -10.932 -17.036 -1.575 1.00 95.19 279 ARG A C 1
ATOM 2182 O O . ARG A 1 279 ? -12.025 -17.385 -2.025 1.00 95.19 279 ARG A O 1
ATOM 2189 N N . TYR A 1 280 ? -10.157 -16.144 -2.191 1.00 96.69 280 TYR A N 1
ATOM 2190 C CA . TYR A 1 280 ? -10.478 -15.509 -3.466 1.00 96.69 280 TYR A CA 1
ATOM 2191 C C . TYR A 1 280 ? -9.803 -16.186 -4.668 1.00 96.69 280 TYR A C 1
ATOM 2193 O O . TYR A 1 280 ? -10.154 -15.867 -5.800 1.00 96.69 280 TYR A O 1
ATOM 2201 N N . ILE A 1 281 ? -8.902 -17.153 -4.462 1.00 97.56 281 ILE A N 1
ATOM 2202 C CA . ILE A 1 281 ? -8.347 -17.962 -5.553 1.00 97.56 281 ILE A CA 1
ATOM 2203 C C . ILE A 1 281 ? -9.405 -18.992 -5.965 1.00 97.56 281 ILE A C 1
ATOM 2205 O O . ILE A 1 281 ? -9.803 -19.832 -5.159 1.00 97.56 281 ILE A O 1
ATOM 2209 N N . LYS A 1 282 ? -9.888 -18.915 -7.211 1.00 97.94 282 LYS A N 1
ATOM 2210 C CA . LYS A 1 282 ? -10.910 -19.829 -7.757 1.00 97.94 282 LYS A CA 1
ATOM 2211 C C . LYS A 1 282 ? -10.310 -20.922 -8.639 1.00 97.94 282 LYS A C 1
ATOM 2213 O O . LYS A 1 282 ? -10.869 -22.008 -8.719 1.00 97.94 282 LYS A O 1
ATOM 2218 N N . ASN A 1 283 ? -9.157 -20.669 -9.258 1.00 96.94 283 ASN A N 1
ATOM 2219 C CA . ASN A 1 283 ? -8.421 -21.661 -10.036 1.00 96.94 283 ASN A CA 1
ATOM 2220 C C . ASN A 1 283 ? -6.912 -21.563 -9.754 1.00 96.94 283 ASN A C 1
ATOM 2222 O O . ASN A 1 283 ? -6.202 -20.774 -10.375 1.00 96.94 283 ASN A O 1
ATOM 2226 N N . TYR A 1 284 ? -6.411 -22.412 -8.851 1.00 95.56 284 TYR A N 1
ATOM 2227 C CA . TYR A 1 284 ? -4.984 -22.476 -8.507 1.00 95.56 284 TYR A CA 1
ATOM 2228 C C . TYR A 1 284 ? -4.083 -22.833 -9.704 1.00 95.56 284 TYR A C 1
ATOM 2230 O O . TYR A 1 284 ? -2.977 -22.314 -9.789 1.00 95.56 284 TYR A O 1
ATOM 2238 N N . LYS A 1 285 ? -4.552 -23.637 -10.676 1.00 95.06 285 LYS A N 1
ATOM 2239 C CA . LYS A 1 285 ? -3.794 -23.943 -11.911 1.00 95.06 285 LYS A CA 1
ATOM 2240 C C . LYS A 1 285 ? -3.679 -22.746 -12.868 1.00 95.06 285 LYS A C 1
ATOM 2242 O O . LYS A 1 285 ? -2.875 -22.801 -13.796 1.00 95.06 285 LYS A O 1
ATOM 2247 N N . LYS A 1 286 ? -4.499 -21.703 -12.683 1.00 95.19 286 LYS A N 1
ATOM 2248 C CA . LYS A 1 286 ? -4.451 -20.447 -13.448 1.00 95.19 286 LYS A CA 1
ATOM 2249 C C . LYS A 1 286 ? -3.753 -19.322 -12.680 1.00 95.19 286 LYS A C 1
ATOM 2251 O O . LYS A 1 286 ? -3.093 -18.509 -13.305 1.00 95.19 286 LYS A O 1
ATOM 2256 N N . PHE A 1 287 ? -3.874 -19.305 -11.352 1.00 96.12 287 PHE A N 1
ATOM 2257 C CA . PHE A 1 287 ? -3.153 -18.363 -10.495 1.00 96.12 287 PHE A CA 1
ATOM 2258 C C . PHE A 1 287 ? -1.657 -18.696 -10.394 1.00 96.12 287 PHE A C 1
ATOM 2260 O O . PHE A 1 287 ? -0.838 -17.791 -10.356 1.00 96.12 287 PHE A O 1
ATOM 2267 N N . ASN A 1 288 ? -1.286 -19.981 -10.410 1.00 89.88 288 ASN A N 1
ATOM 2268 C CA . ASN A 1 288 ? 0.110 -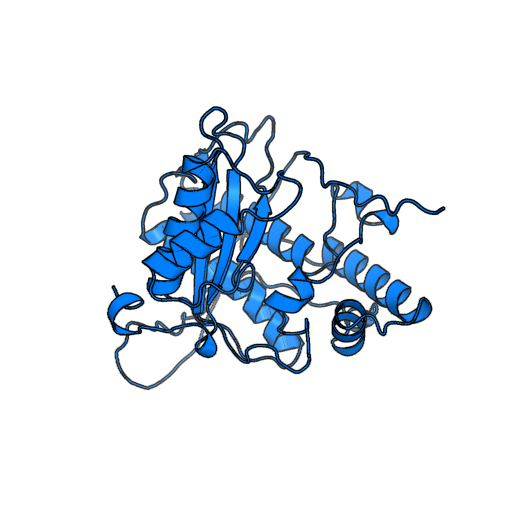20.431 -10.359 1.00 89.88 288 ASN A CA 1
ATOM 2269 C C . ASN A 1 288 ? 0.772 -20.515 -11.755 1.00 89.88 288 ASN A C 1
ATOM 2271 O O . ASN A 1 288 ? 1.501 -21.471 -12.024 1.00 89.88 288 ASN A O 1
ATOM 2275 N N . LYS A 1 289 ? 0.466 -19.567 -12.652 1.00 79.38 289 LYS A N 1
ATOM 2276 C CA . LYS A 1 289 ? 1.061 -19.426 -13.992 1.00 79.38 289 LYS A CA 1
ATOM 2277 C C . LYS A 1 289 ? 1.5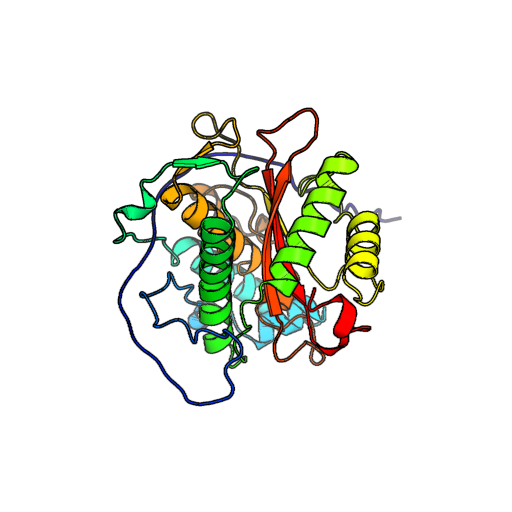05 -17.982 -14.223 1.00 79.38 289 LYS A C 1
ATOM 2279 O O . LYS A 1 289 ? 2.734 -17.767 -14.180 1.00 79.38 289 LYS A O 1
#